Protein 7PGZ (pdb70)

Sequence (146 aa):
GGEEFLLATTTLLERRIIEEKKNFVIITTDDPPRRLLPPDDNNPPIIFASDSSSFLLQQQLTEEYSREEEEEIILGRRNCCCRFLLQGPEEETDDDRATVRKIRRRDDAIDNQQTTEEVTVQLIINNYTKKSSGGKKKKKFWNLFHLLQQPMMMMRDQQQQKKGDVQQYYFIIGVLLDGTEEHVRDAAEEREEGVMLLIIKKKKKTAEENNIIDDEEAAAAKKEELL

Radius of gyration: 14.33 Å; Cα contacts (8 Å, |Δi|>4): 366; chains: 1; bounding box: 35×36×40 Å

Structure (mmCIF, N/CA/C/O backbone):
data_7PGZ
#
_entry.id   7PGZ
#
_cell.length_a   35.610
_cell.length_b   54.550
_cell.length_c   66.460
_cell.angle_alpha   90.000
_cell.angle_beta   90.000
_cell.angle_gamma   90.000
#
_symmetry.space_group_name_H-M   'P 21 21 21'
#
loop_
_entity.id
_entity.type
_entity.pdbx_description
1 polymer NPH1-1
2 non-polymer 'MAGNESIUM ION'
3 non-polymer GLYCEROL
4 non-polymer 1,2-ETHANEDIOL
5 non-polymer 'FLAVIN MONONUCLEOTIDE'
6 water water
#
loop_
_atom_site.group_PDB
_atom_site.id
_atom_site.type_symbol
_atom_site.label_atom_id
_atom_site.label_alt_id
_atom_site.label_comp_id
_atom_site.label_asym_id
_atom_site.label_entity_id
_atom_site.label_seq_id
_atom_site.pdbx_PDB_ins_code
_atom_site.Cartn_x
_atom_site.Cartn_y
_atom_site.Cartn_z
_atom_site.occupancy
_atom_site.B_iso_or_equiv
_atom_site.auth_seq_id
_atom_site.auth_comp_id
_atom_site.auth_asym_id
_atom_site.auth_atom_id
_atom_site.pdbx_PDB_model_num
ATOM 1 N N A GLY A 1 1 ? -3.691 -13.903 -23.181 0.400 13.863 401 GLY AAA N 1
ATOM 2 N N B GLY A 1 1 ? -5.735 -14.649 -20.893 0.600 39.985 401 GLY AAA N 1
ATOM 3 C CA A GLY A 1 1 ? -4.636 -13.373 -22.209 0.400 13.132 401 GLY AAA CA 1
ATOM 4 C CA B GLY A 1 1 ? -6.808 -13.605 -20.822 0.600 33.330 401 GLY AAA CA 1
ATOM 5 C C A GLY A 1 1 ? -4.789 -11.879 -22.373 0.400 11.962 401 GLY AAA C 1
ATOM 6 C C B GLY A 1 1 ? -6.253 -12.223 -21.094 0.600 24.925 401 GLY AAA C 1
ATOM 7 O O A GLY A 1 1 ? -4.006 -11.266 -23.112 0.400 12.598 401 GLY AAA O 1
ATOM 8 O O B GLY A 1 1 ? -5.012 -12.031 -20.965 0.600 31.269 401 GLY AAA O 1
ATOM 9 N N A GLU A 1 2 ? -5.775 -11.315 -21.691 0.400 11.192 402 GLU AAA N 1
ATOM 10 N N B GLU A 1 2 ? -7.131 -11.292 -21.468 0.600 17.888 402 GLU AAA N 1
ATOM 11 C CA A GLU A 1 2 ? -6.144 -9.905 -21.821 0.400 11.824 402 GLU AAA CA 1
ATOM 12 C CA B GLU A 1 2 ? -6.762 -9.880 -21.779 0.600 16.005 402 GLU AAA CA 1
ATOM 13 C C A GLU A 1 2 ? -6.112 -9.258 -20.462 0.400 12.063 402 GLU AAA C 1
ATOM 14 C C B GLU A 1 2 ? -6.452 -9.099 -20.497 0.600 15.726 402 GLU AAA C 1
ATOM 15 O O A GLU A 1 2 ? -6.531 -9.816 -19.475 0.400 11.150 402 GLU AAA O 1
ATOM 16 O O B GLU A 1 2 ? -7.077 -9.428 -19.530 0.600 16.794 402 GLU AAA O 1
ATOM 27 N N . PHE A 1 3 ? -5.564 -8.076 -20.491 1.000 12.982 403 PHE AAA N 1
ATOM 28 C CA . PHE A 1 3 ? -5.431 -7.260 -19.269 1.000 13.150 403 PHE AAA CA 1
ATOM 29 C C . PHE A 1 3 ? -4.940 -8.114 -18.101 1.000 11.617 403 PHE AAA C 1
ATOM 30 O O . PHE A 1 3 ? -5.575 -8.250 -17.051 1.000 13.980 403 PHE AAA O 1
ATOM 38 N N A LEU A 1 4 ? -3.738 -8.617 -18.299 0.900 13.229 404 LEU AAA N 1
ATOM 39 N N B LEU A 1 4 ? -3.767 -8.721 -18.289 0.100 12.233 404 LEU AAA N 1
ATOM 40 C CA A LEU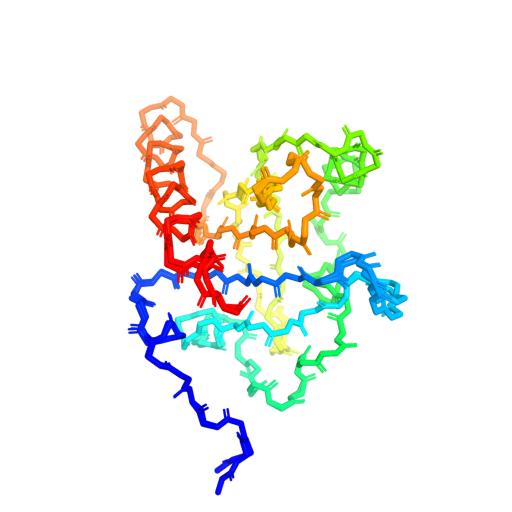 A 1 4 ? -3.044 -9.279 -17.193 0.900 13.253 404 LEU AAA CA 1
ATOM 41 C CA B LEU A 1 4 ? -3.041 -9.437 -17.210 0.100 12.463 404 LEU AAA CA 1
ATOM 42 C C A LEU A 1 4 ? -2.790 -8.255 -16.100 0.900 11.264 404 LEU AAA C 1
ATOM 43 C C B LEU A 1 4 ? -2.592 -8.405 -16.172 0.100 12.244 404 LEU AAA C 1
ATOM 44 O O A LEU A 1 4 ? -2.602 -7.040 -16.379 0.900 13.456 404 LEU AAA O 1
ATOM 45 O O B LEU A 1 4 ? -2.083 -7.341 -16.585 0.100 11.576 404 LEU AAA O 1
ATOM 54 N N . ALA A 1 5 ? -2.752 -8.745 -14.890 1.000 10.626 405 ALA AAA N 1
ATOM 55 C CA . ALA A 1 5 ? -2.608 -7.857 -13.748 1.000 9.848 405 ALA AAA CA 1
ATOM 56 C C . ALA A 1 5 ? -1.305 -7.049 -13.830 1.000 10.235 405 ALA AAA 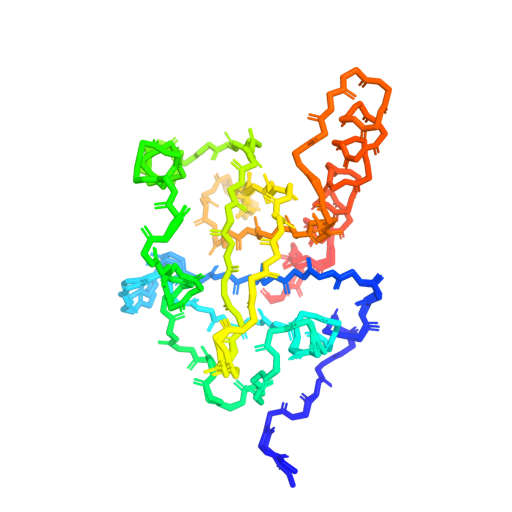C 1
ATOM 57 O O . ALA A 1 5 ? -0.219 -7.621 -14.054 1.000 13.305 405 ALA AAA O 1
ATOM 59 N N . THR A 1 6 ? -1.397 -5.765 -13.515 1.000 9.456 406 THR AAA N 1
ATOM 60 C CA . THR A 1 6 ? -0.207 -4.979 -13.188 1.000 9.627 406 THR AAA CA 1
ATOM 61 C C . THR A 1 6 ? 0.275 -5.362 -11.790 1.000 9.242 406 THR AAA C 1
ATOM 62 O O . THR A 1 6 ? -0.416 -6.031 -11.020 1.000 9.063 406 THR AAA O 1
ATOM 66 N N A THR A 1 7 ? 1.476 -4.892 -11.508 0.600 9.768 407 THR AAA N 1
ATOM 67 N N B THR A 1 7 ? 1.475 -4.925 -11.365 0.400 9.971 407 THR AAA N 1
ATOM 68 C CA A THR A 1 7 ? 2.035 -5.085 -10.170 0.600 8.846 407 THR AAA CA 1
ATOM 69 C CA B THR A 1 7 ? 1.938 -5.249 -9.982 0.400 10.418 407 THR AAA CA 1
ATOM 70 C C A THR A 1 7 ? 1.035 -4.619 -9.104 0.600 8.494 407 THR AAA C 1
ATOM 71 C C B THR A 1 7 ? 1.018 -4.594 -8.953 0.400 8.283 407 THR AAA C 1
ATOM 72 O O A THR A 1 7 ? 0.762 -5.372 -8.175 0.600 8.702 407 THR AAA O 1
ATOM 73 O O B THR A 1 7 ? 0.786 -5.177 -7.888 0.400 8.020 407 THR AAA O 1
ATOM 80 N N . LEU A 1 8 ? 0.476 -3.425 -9.264 1.000 8.509 408 LEU AAA N 1
ATOM 81 C CA A LEU A 1 8 ? -0.492 -2.860 -8.299 0.700 9.262 408 LEU AAA CA 1
ATOM 82 C CA B LEU A 1 8 ? -0.590 -2.779 -8.432 0.300 8.203 408 LEU AAA CA 1
ATOM 83 C C . LEU A 1 8 ? -1.709 -3.779 -8.113 1.000 7.275 408 LEU AAA C 1
ATOM 84 O O . LEU A 1 8 ? -2.200 -3.927 -7.013 1.000 7.829 408 LEU AAA O 1
ATOM 93 N N . GLU A 1 9 ? -2.178 -4.382 -9.207 1.000 7.041 409 GLU AAA N 1
ATOM 94 C CA . GLU A 1 9 ? -3.366 -5.233 -9.139 1.000 6.616 409 GLU AAA CA 1
ATOM 95 C C . GLU A 1 9 ? -3.110 -6.579 -8.465 1.000 6.902 409 GLU AAA C 1
ATOM 96 O O . GLU A 1 9 ? -4.068 -7.295 -8.187 1.000 7.332 409 GLU AAA O 1
ATOM 102 N N A ARG A 1 10 ? -1.872 -6.877 -8.106 0.800 7.688 410 ARG AAA N 1
ATOM 103 N N B ARG A 1 10 ? -1.821 -6.868 -8.253 0.200 8.375 410 ARG AAA N 1
ATOM 104 C CA A ARG A 1 10 ? -1.590 -8.087 -7.328 0.800 7.274 410 ARG AAA CA 1
ATOM 105 C CA B ARG A 1 10 ? -1.295 -8.074 -7.577 0.200 8.589 410 ARG AAA CA 1
ATOM 106 C C A ARG A 1 10 ? -1.459 -7.785 -5.839 0.800 7.867 410 ARG AAA C 1
ATOM 107 C C B ARG A 1 10 ? -1.090 -7.829 -6.080 0.200 8.882 410 ARG AAA C 1
ATOM 108 O O A ARG A 1 10 ? -1.187 -8.723 -5.060 0.800 9.129 410 ARG AAA O 1
ATOM 109 O O B ARG A 1 10 ? -0.654 -8.765 -5.416 0.200 9.523 410 ARG AAA O 1
ATOM 124 N N A ILE A 1 11 ? -1.683 -6.553 -5.391 0.800 8.453 411 ILE AAA N 1
ATOM 125 N N B ILE A 1 11 ? -1.348 -6.627 -5.558 0.200 9.745 411 ILE AAA N 1
ATOM 126 C CA A ILE A 1 11 ? -1.829 -6.265 -3.937 0.800 8.408 411 ILE AAA CA 1
ATOM 127 C CA B ILE A 1 11 ? -1.425 -6.367 -4.082 0.200 10.359 411 ILE AAA CA 1
ATOM 128 C C A ILE A 1 11 ? -3.015 -7.095 -3.412 0.800 8.674 411 ILE AAA C 1
ATOM 129 C C B ILE A 1 11 ? -2.618 -7.177 -3.529 0.200 9.619 411 ILE AAA C 1
ATOM 130 O O A ILE A 1 11 ? -4.044 -7.161 -4.055 0.800 8.381 411 ILE AAA O 1
ATOM 131 O O B ILE A 1 11 ? -3.654 -7.126 -4.191 0.200 9.443 411 ILE AAA O 1
ATOM 140 N N A GLU A 1 12 ? -2.902 -7.636 -2.188 0.500 7.284 412 GLU AAA N 1
ATOM 141 N N B GLU A 1 12 ? -2.516 -7.905 -2.394 0.500 11.407 412 GLU AAA N 1
ATOM 142 C CA A GLU A 1 12 ? -3.748 -8.731 -1.622 0.500 7.800 412 GLU AAA CA 1
ATOM 143 C CA B GLU A 1 12 ? -3.594 -8.827 -1.929 0.500 11.202 412 GLU AAA CA 1
ATOM 144 C C A GLU A 1 12 ? -4.953 -8.180 -0.849 0.500 6.353 412 GLU AAA C 1
ATOM 145 C C B GLU A 1 12 ? -4.630 -8.138 -1.048 0.500 9.868 412 GLU AAA C 1
ATOM 146 O O A GLU A 1 12 ? -5.205 -8.508 0.310 0.500 6.758 412 GLU AAA O 1
ATOM 147 O O B GLU A 1 12 ? -4.724 -8.424 0.141 0.500 11.102 412 GLU AAA O 1
ATOM 158 N N A LYS A 1 13 ? -5.683 -7.322 -1.541 0.500 6.710 413 LYS AAA N 1
ATOM 159 N N B LYS A 1 13 ? -5.420 -7.292 -1.701 0.500 9.253 413 LYS AAA N 1
ATOM 160 C CA A LYS A 1 13 ? -6.879 -6.686 -1.005 0.500 6.734 413 LYS AAA CA 1
ATOM 161 C CA B LYS A 1 13 ? -6.598 -6.606 -1.132 0.500 8.111 413 LYS AAA CA 1
ATOM 162 C C A LYS A 1 13 ? -7.873 -6.590 -2.128 0.500 6.121 413 LYS AAA C 1
ATOM 163 C C B LYS A 1 13 ? -7.636 -6.483 -2.247 0.500 7.414 413 LYS AAA C 1
ATOM 164 O O A LYS A 1 13 ? -7.477 -6.612 -3.325 0.500 6.805 413 LYS AAA O 1
ATOM 165 O O B LYS A 1 13 ? -7.182 -6.452 -3.424 0.500 8.608 413 LYS AAA O 1
ATOM 176 N N A ASN A 1 14 ? -9.122 -6.493 -1.800 0.600 7.041 414 ASN AAA N 1
ATOM 177 N N B ASN A 1 14 ? -8.944 -6.438 -1.911 0.400 7.602 414 ASN AAA N 1
ATOM 178 C CA . ASN A 1 14 ? -10.095 -6.233 -2.839 1.000 7.251 414 ASN AAA CA 1
ATOM 179 C C . ASN A 1 14 ? -10.166 -4.732 -3.062 1.000 6.669 414 ASN AAA C 1
ATOM 180 O O . ASN A 1 14 ? -10.591 -3.998 -2.166 1.000 7.583 414 ASN AAA O 1
ATOM 185 N N . PHE A 1 15 ? -9.774 -4.249 -4.239 1.000 6.277 415 PHE AAA N 1
ATOM 186 C CA . PHE A 1 15 ? -9.928 -2.822 -4.527 1.000 5.976 415 PHE AAA CA 1
ATOM 187 C C . PHE A 1 15 ? -10.079 -2.627 -6.017 1.000 5.737 415 PHE AAA C 1
ATOM 188 O O . PHE A 1 15 ? -9.657 -3.438 -6.849 1.000 5.812 415 PHE AAA O 1
ATOM 196 N N . VAL A 1 16 ? -10.655 -1.452 -6.322 1.000 5.740 416 VAL AAA N 1
ATOM 197 C CA . VAL A 1 16 ? -10.712 -0.902 -7.672 1.000 5.366 416 VAL AAA CA 1
ATOM 198 C C . VAL A 1 16 ? -10.235 0.546 -7.607 1.000 5.320 416 VAL AAA C 1
ATOM 199 O O . VAL A 1 16 ? -10.323 1.216 -6.572 1.000 6.161 416 VAL AAA O 1
ATOM 203 N N . ILE A 1 17 ? -9.801 1.017 -8.756 1.000 5.235 417 ILE AAA N 1
ATOM 204 C CA A ILE A 1 17 ? -9.498 2.423 -9.000 0.800 5.351 417 ILE AAA CA 1
ATOM 205 C CA B ILE A 1 17 ? -9.492 2.439 -9.003 0.200 4.949 417 ILE AAA CA 1
ATOM 206 C C . ILE A 1 17 ? -10.350 2.841 -10.193 1.000 4.954 417 ILE AAA C 1
ATOM 207 O O . ILE A 1 17 ? -10.340 2.124 -11.208 1.000 5.442 417 ILE AAA O 1
ATOM 216 N N . THR A 1 18 ? -11.053 3.960 -10.068 1.000 5.212 418 THR AAA N 1
ATOM 217 C CA A THR A 1 18 ? -11.852 4.519 -11.170 0.500 5.440 418 THR AAA CA 1
ATOM 218 C CA B THR A 1 18 ? -11.845 4.517 -11.173 0.500 5.489 418 THR AAA CA 1
ATOM 219 C C . THR A 1 18 ? -11.276 5.873 -11.572 1.000 5.195 418 THR AAA C 1
ATOM 220 O O . THR A 1 18 ? -10.594 6.538 -10.790 1.000 5.756 418 THR AAA O 1
ATOM 227 N N A ASP A 1 19 ? -11.613 6.280 -12.782 0.750 5.815 419 ASP AAA N 1
ATOM 228 N N B ASP A 1 19 ? -11.579 6.247 -12.815 0.250 4.805 419 ASP AAA N 1
ATOM 229 C CA A ASP A 1 19 ? -11.167 7.591 -13.284 0.750 5.967 419 ASP AAA CA 1
ATOM 230 C CA B ASP A 1 19 ? -11.189 7.547 -13.408 0.250 4.991 419 ASP AAA CA 1
ATOM 231 C C A ASP A 1 19 ? -12.378 8.497 -13.460 0.750 6.322 419 ASP AAA C 1
ATOM 232 C C B ASP A 1 19 ? -12.423 8.317 -13.857 0.250 5.084 419 ASP AAA C 1
ATOM 233 O O A ASP A 1 19 ? -13.096 8.339 -14.461 0.750 6.316 419 ASP AAA O 1
ATOM 234 O O B ASP A 1 19 ? -13.057 8.012 -14.864 0.250 5.970 419 ASP AAA O 1
ATOM 243 N N A PRO A 1 20 ? -12.622 9.448 -12.536 0.750 6.324 420 PRO AAA N 1
ATOM 244 N N B PRO A 1 20 ? -12.767 9.378 -13.106 0.250 5.659 420 PRO AAA N 1
ATOM 245 C CA A PRO A 1 20 ? -13.797 10.315 -12.655 0.750 6.695 420 PRO AAA CA 1
ATOM 246 C CA B PRO A 1 20 ? -13.980 10.144 -13.376 0.250 5.932 420 PRO AAA CA 1
ATOM 247 C C A PRO A 1 20 ? -13.656 11.355 -13.769 0.750 6.491 420 PRO AAA C 1
ATOM 248 C C B PRO A 1 20 ? -13.932 10.958 -14.677 0.250 6.680 420 PRO AAA C 1
ATOM 249 O O A PRO A 1 20 ? -14.650 12.002 -14.074 0.750 8.444 420 PRO AAA O 1
ATOM 250 O O B PRO A 1 20 ? -14.948 11.449 -15.083 0.250 7.923 420 PR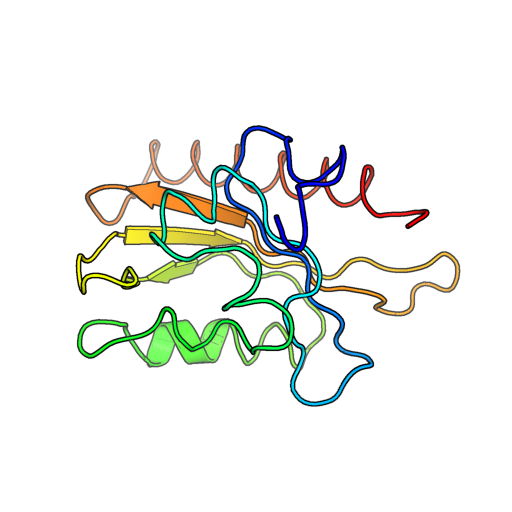O AAA O 1
ATOM 257 N N A ARG A 1 21 ? -12.480 11.481 -14.362 0.750 6.493 421 ARG AAA N 1
ATOM 258 N N B ARG A 1 21 ? -12.783 11.028 -15.335 0.250 6.436 421 ARG AAA N 1
ATOM 259 C CA A ARG A 1 21 ? -12.300 12.360 -15.524 0.750 7.209 421 ARG AAA CA 1
ATOM 260 C CA B ARG A 1 21 ? -12.629 11.692 -16.655 0.250 6.969 421 ARG AAA CA 1
ATOM 261 C C A ARG A 1 21 ? -12.782 11.647 -16.791 0.750 7.348 421 ARG AAA C 1
ATOM 262 C C B ARG A 1 21 ? -13.225 10.817 -17.767 0.250 6.630 421 ARG AAA C 1
ATOM 263 O O A ARG A 1 21 ? -12.833 12.310 -17.830 0.750 9.714 421 ARG AAA O 1
ATOM 264 O O B ARG A 1 21 ? -13.541 11.365 -18.845 0.250 7.651 421 ARG AAA O 1
ATOM 279 N N A LEU A 1 22 ? -13.121 10.363 -16.743 0.750 7.009 422 LEU AAA N 1
ATOM 280 N N B LEU A 1 22 ? -13.363 9.509 -17.536 0.250 5.661 422 LEU AAA N 1
ATOM 281 C CA A LEU A 1 22 ? -13.760 9.674 -17.884 0.750 6.703 422 LEU AAA CA 1
ATOM 282 C CA B LEU A 1 22 ? -13.903 8.567 -18.553 0.250 5.770 422 LEU AAA CA 1
ATOM 283 C C A LEU A 1 22 ? -15.254 9.608 -17.621 0.750 6.789 422 LEU AAA C 1
ATOM 284 C C B LEU A 1 22 ? -15.407 8.394 -18.367 0.250 5.642 422 LEU AAA C 1
ATOM 285 O O A LEU A 1 22 ? -15.700 9.514 -16.482 0.750 6.910 422 LEU AAA O 1
ATOM 286 O O B LEU A 1 22 ? -15.963 8.652 -17.295 0.250 5.877 422 LEU AAA O 1
ATOM 295 N N A PRO A 1 23 ? -16.061 9.628 -18.690 0.750 6.843 423 PRO AAA N 1
ATOM 296 N N B PRO A 1 23 ? -16.114 7.923 -19.419 0.250 6.965 423 PRO AAA N 1
ATOM 297 C CA A PRO A 1 23 ? -17.505 9.525 -18.533 0.750 7.427 423 PRO AAA CA 1
ATOM 298 C CA B PRO A 1 23 ? -17.567 7.821 -19.354 0.250 7.384 423 PRO AAA CA 1
ATOM 299 C C A PRO A 1 23 ? -17.912 8.314 -17.696 0.750 6.841 423 PRO AAA C 1
ATOM 300 C C B PRO A 1 23 ? -18.038 6.947 -18.187 0.250 7.252 423 PRO AAA C 1
ATOM 301 O O A PRO A 1 23 ? -17.491 7.195 -17.942 0.750 7.576 423 PRO AAA O 1
ATOM 302 O O B PRO A 1 23 ? -17.596 5.800 -18.073 0.250 6.769 423 PRO AAA O 1
ATOM 309 N N A ASP A 1 24 ? -18.779 8.583 -16.722 0.750 7.486 424 ASP AAA N 1
ATOM 310 N N B ASP A 1 24 ? -18.933 7.508 -17.373 0.250 6.891 424 ASP AAA N 1
ATOM 311 C CA A ASP A 1 24 ? -19.398 7.594 -15.823 0.750 8.370 424 ASP AAA CA 1
ATOM 312 C CA B ASP A 1 24 ? -19.540 6.810 -16.211 0.250 7.356 424 ASP AAA CA 1
ATOM 313 C C A ASP A 1 24 ? -18.380 6.935 -14.891 0.750 7.326 424 ASP AAA C 1
ATOM 314 C C B ASP A 1 24 ? -18.483 6.491 -15.125 0.250 6.668 424 ASP AAA C 1
ATOM 315 O O A ASP A 1 24 ? -18.709 5.839 -14.359 0.750 8.048 424 ASP AAA O 1
ATOM 316 O O B ASP A 1 24 ? -18.732 5.492 -14.424 0.250 7.161 424 ASP AAA O 1
ATOM 325 N N A ASN A 1 25 ? -17.220 7.561 -14.624 0.500 6.357 425 ASN AAA N 1
ATOM 326 N N B ASN A 1 25 ? -17.374 7.257 -14.929 0.500 7.475 425 ASN AAA N 1
ATOM 327 C CA A ASN A 1 25 ? -16.321 7.105 -13.527 0.500 6.228 425 ASN AAA CA 1
ATOM 328 C CA B ASN A 1 25 ? -16.437 7.054 -13.771 0.500 6.718 425 ASN AAA CA 1
ATOM 329 C C A ASN A 1 25 ? -16.060 5.597 -13.580 0.500 6.134 425 ASN AAA C 1
ATOM 330 C C B ASN A 1 25 ? -16.071 5.574 -13.663 0.500 6.302 425 ASN AAA C 1
ATOM 331 O O A ASN A 1 25 ? -16.308 4.868 -12.629 0.500 6.613 425 ASN AAA O 1
ATOM 332 O O B ASN A 1 25 ? -16.280 4.907 -12.649 0.500 6.536 425 ASN AAA O 1
ATOM 341 N N A PRO A 1 26 ? -15.502 5.110 -14.707 0.500 6.285 426 PRO AAA N 1
ATOM 342 N N B PRO A 1 26 ? -15.482 5.027 -14.743 0.500 6.573 426 PRO AAA N 1
ATOM 343 C CA A PRO A 1 26 ? -15.276 3.686 -14.908 0.500 6.915 426 PRO AAA CA 1
ATOM 344 C CA B PRO A 1 26 ? -15.334 3.593 -14.839 0.500 7.285 426 PRO AAA CA 1
ATOM 345 C C A PRO A 1 26 ? -14.080 3.126 -14.138 0.500 5.668 426 PRO AAA C 1
ATOM 346 C C B PRO A 1 26 ? -14.067 3.104 -14.151 0.500 5.728 426 PRO AAA C 1
ATOM 347 O O A PRO A 1 26 ? -13.114 3.813 -13.886 0.500 5.732 426 PRO AAA O 1
ATOM 348 O O B PRO A 1 26 ? -13.082 3.786 -13.934 0.500 5.976 426 PRO AAA O 1
ATOM 355 N N . ILE A 1 27 ? -14.141 1.803 -13.866 1.000 5.735 427 ILE AAA N 1
ATOM 356 C CA . ILE A 1 27 ? -12.980 1.055 -13.382 1.000 5.575 427 ILE AAA CA 1
ATOM 357 C C . ILE A 1 27 ? -11.861 1.080 -14.406 1.000 5.137 427 ILE AAA C 1
ATOM 358 O O . ILE A 1 27 ? -12.054 0.737 -15.578 1.000 5.933 427 ILE AAA O 1
ATOM 363 N N . ILE A 1 28 ? -10.663 1.415 -13.938 1.000 5.058 428 ILE AAA N 1
ATOM 364 C CA . ILE A 1 28 ? -9.438 1.333 -14.731 1.000 5.101 428 ILE AAA CA 1
ATOM 365 C C . ILE A 1 28 ? -8.442 0.328 -14.150 1.000 5.069 428 ILE AAA C 1
ATOM 366 O O . ILE A 1 28 ? -7.621 -0.171 -14.919 1.000 5.706 428 ILE AAA O 1
ATOM 371 N N . PHE A 1 29 ? -8.488 0.051 -12.846 1.000 5.176 429 PHE AAA N 1
ATOM 372 C CA . PHE A 1 29 ? -7.663 -1.008 -12.241 1.000 5.352 429 PHE AAA CA 1
ATOM 373 C C . PHE A 1 29 ? -8.551 -1.793 -11.298 1.000 4.959 429 PHE AAA C 1
ATOM 374 O O . PHE A 1 29 ? -9.424 -1.238 -10.632 1.000 5.427 429 PHE AAA O 1
ATOM 382 N N . ALA A 1 30 ? -8.311 -3.104 -11.230 1.000 5.357 430 ALA AAA N 1
ATOM 383 C CA . ALA A 1 30 ? -9.102 -4.003 -10.368 1.000 5.317 430 ALA AAA CA 1
ATOM 384 C C . ALA A 1 30 ? -8.164 -5.097 -9.897 1.000 5.023 430 ALA AAA C 1
ATOM 385 O O . ALA A 1 30 ? -7.537 -5.775 -10.732 1.000 5.530 430 ALA AAA O 1
ATOM 387 N N . SER A 1 31 ? -8.074 -5.293 -8.604 1.000 5.260 431 SER AAA N 1
ATOM 388 C CA . SER A 1 31 ? -7.125 -6.299 -8.093 1.000 5.546 431 SER AAA CA 1
ATOM 389 C C . SER A 1 31 ? -7.561 -7.718 -8.426 1.000 5.448 431 SER AAA C 1
ATOM 390 O O . SER A 1 31 ? -8.735 -8.021 -8.592 1.000 5.431 431 SER AAA O 1
ATOM 393 N N . ASP A 1 32 ? -6.563 -8.612 -8.456 1.000 5.840 432 ASP AAA N 1
ATOM 394 C CA . ASP A 1 32 ? -6.859 -10.050 -8.573 1.000 6.136 432 ASP AAA CA 1
ATOM 395 C C . ASP A 1 32 ? -7.851 -10.480 -7.523 1.000 6.214 432 ASP AAA C 1
ATOM 396 O O . ASP A 1 32 ? -8.780 -11.241 -7.834 1.000 6.983 432 ASP AAA O 1
ATOM 401 N N . SER A 1 33 ? -7.678 -10.057 -6.281 1.000 6.355 433 SER AAA N 1
ATOM 402 C CA A SER A 1 33 ? -8.598 -10.498 -5.218 0.700 7.048 433 SER AAA CA 1
ATOM 403 C CA B SER A 1 33 ? -8.592 -10.552 -5.223 0.150 7.162 433 SER AAA CA 1
ATOM 404 C CA C SER A 1 33 ? -8.563 -10.496 -5.184 0.150 6.587 433 SER AAA CA 1
ATOM 405 C C . SER A 1 33 ? -10.010 -10.033 -5.502 1.000 6.404 433 SER AAA C 1
ATOM 406 O O . SER A 1 33 ? -10.981 -10.769 -5.273 1.000 7.604 433 SER AAA O 1
ATOM 413 N N . PHE A 1 34 ? -10.151 -8.780 -5.980 1.000 6.231 434 PHE AAA N 1
ATOM 414 C CA . PHE A 1 34 ? -11.481 -8.267 -6.320 1.000 6.132 434 PHE AAA CA 1
ATOM 415 C C . PHE A 1 34 ? -12.130 -9.134 -7.397 1.000 6.169 434 PHE AAA C 1
ATOM 416 O O . PHE A 1 34 ? -13.323 -9.406 -7.333 1.000 6.828 434 PHE AAA O 1
ATOM 424 N N A LEU A 1 35 ? -11.373 -9.508 -8.405 0.700 6.531 435 LEU AAA N 1
ATOM 425 N N B LEU A 1 35 ? -11.324 -9.526 -8.397 0.300 5.876 435 LEU AAA N 1
ATOM 426 C CA A LEU A 1 35 ? -11.977 -10.267 -9.528 0.700 7.267 435 LEU AAA CA 1
ATOM 427 C CA B LEU A 1 35 ? -11.758 -10.545 -9.392 0.300 5.916 435 LEU AAA CA 1
ATOM 428 C C A LEU A 1 35 ? -12.410 -11.666 -9.096 0.700 6.624 435 LEU AAA C 1
ATOM 429 C C B LEU A 1 35 ? -12.012 -11.868 -8.661 0.300 5.056 435 LEU AAA C 1
ATOM 430 O O A LEU A 1 35 ? -13.459 -12.182 -9.511 0.700 7.086 435 LEU AAA O 1
ATOM 431 O O B LEU A 1 35 ? -12.993 -12.487 -9.043 0.300 5.765 435 LEU AAA O 1
ATOM 440 N N A GLN A 1 36 ? -11.725 -12.307 -8.106 0.400 5.366 436 GLN AAA N 1
ATOM 441 N N B GLN A 1 36 ? -11.162 -12.322 -7.760 0.350 6.349 436 GLN AAA N 1
ATOM 442 N N C GLN A 1 36 ? -11.654 -12.212 -8.215 0.250 6.153 436 GLN AAA N 1
ATOM 443 C CA A GLN A 1 36 ? -12.220 -13.610 -7.615 0.400 6.421 436 GLN AAA CA 1
ATOM 444 C CA B GLN A 1 36 ? -11.538 -13.592 -7.089 0.350 6.906 436 GLN AAA CA 1
ATOM 445 C CA C GLN A 1 36 ? -12.014 -13.520 -7.596 0.250 8.228 436 GLN AAA CA 1
ATOM 446 C C A GLN A 1 36 ? -13.396 -13.404 -6.690 0.400 7.327 436 GLN AAA C 1
ATOM 447 C C B GLN A 1 36 ? -12.927 -13.498 -6.418 0.350 7.771 436 GLN AAA C 1
ATOM 448 C C C GLN A 1 36 ? -13.247 -13.392 -6.707 0.250 8.725 436 GLN AAA C 1
ATOM 449 O O A GLN A 1 36 ? -14.369 -14.219 -6.747 0.400 7.633 436 GLN AAA O 1
ATOM 450 O O B GLN A 1 36 ? -13.661 -14.440 -6.452 0.350 7.787 436 GLN AAA O 1
ATOM 451 O O C GLN A 1 36 ? -14.124 -14.271 -6.815 0.250 9.654 436 GLN AAA O 1
ATOM 467 N N . LEU A 1 37 ? -13.285 -12.371 -5.825 1.000 7.890 437 LEU AAA N 1
ATOM 468 C CA . LEU A 1 37 ? -14.472 -12.131 -5.007 1.000 7.810 437 LEU AAA CA 1
ATOM 469 C C . LEU A 1 37 ? -15.701 -12.049 -5.894 1.000 7.831 437 LEU AAA C 1
ATOM 470 O O . LEU A 1 37 ? -16.746 -12.612 -5.608 1.000 9.801 437 LEU AAA O 1
ATOM 475 N N . THR A 1 38 ? -15.594 -11.247 -6.961 1.000 7.329 438 THR AAA N 1
ATOM 476 C CA . THR A 1 38 ? -16.771 -10.889 -7.755 1.000 7.761 438 THR AAA CA 1
ATOM 477 C C . THR A 1 38 ? -17.020 -11.833 -8.932 1.000 8.015 438 THR AAA C 1
ATOM 478 O O . THR A 1 38 ? -18.079 -11.774 -9.511 1.000 8.578 438 THR AAA O 1
ATOM 482 N N . GLU A 1 39 ? -16.056 -12.706 -9.221 1.000 8.352 439 GLU AAA N 1
ATOM 483 C CA A GLU A 1 39 ? -16.040 -13.790 -10.216 0.500 8.707 439 GLU AAA CA 1
ATOM 484 C CA B GLU A 1 39 ? -16.186 -13.784 -10.235 0.500 9.613 439 GLU AAA CA 1
ATOM 485 C C . GLU A 1 39 ? -16.068 -13.255 -11.658 1.000 8.713 439 GLU AAA C 1
ATOM 486 O O . GLU A 1 39 ? -16.382 -13.997 -12.566 1.000 13.035 439 GLU AAA O 1
ATOM 497 N N . TYR A 1 40 ? -15.620 -12.031 -11.875 1.000 8.454 440 TYR AAA N 1
ATOM 498 C CA . TYR A 1 40 ? -15.456 -11.477 -13.225 1.000 7.968 440 TYR AAA CA 1
ATOM 499 C C . TYR A 1 40 ? -14.002 -11.591 -13.681 1.000 8.264 440 TYR AAA C 1
ATOM 500 O O . TYR A 1 40 ? -13.090 -11.575 -12.863 1.000 9.350 440 TYR AAA O 1
ATOM 509 N N . SER A 1 41 ? -13.826 -11.621 -15.001 1.000 8.187 441 SER AAA N 1
ATOM 510 C CA . SER A 1 41 ? -12.495 -11.390 -15.555 1.000 7.748 441 SER AAA CA 1
ATOM 511 C C . SER A 1 41 ? -12.221 -9.892 -15.553 1.000 6.918 441 SER AAA C 1
ATOM 512 O O . SER A 1 41 ? -13.141 -9.067 -15.555 1.000 7.559 441 SER AAA O 1
ATOM 515 N N . ARG A 1 42 ? -10.955 -9.539 -15.642 1.000 6.777 442 ARG AAA N 1
ATOM 516 C CA . ARG A 1 42 ? -10.613 -8.113 -15.666 1.000 6.597 442 ARG AAA CA 1
ATOM 517 C C . ARG A 1 42 ? -11.197 -7.473 -16.908 1.000 6.480 442 ARG AAA C 1
ATOM 518 O O . ARG A 1 42 ? -11.768 -6.370 -16.838 1.000 6.842 442 ARG AAA O 1
ATOM 526 N N . GLU A 1 43 ? -11.093 -8.137 -18.048 1.000 7.509 443 GLU AAA N 1
ATOM 527 C CA A GLU A 1 43 ? -11.575 -7.626 -19.347 0.300 9.353 443 GLU AAA CA 1
ATOM 528 C CA B GLU A 1 43 ? -11.540 -7.448 -19.277 0.400 8.627 443 GLU AAA CA 1
ATOM 529 C CA C GLU A 1 43 ? -11.551 -7.532 -19.307 0.300 8.965 443 GLU AAA CA 1
ATOM 530 C C . GLU A 1 43 ? -13.046 -7.223 -19.250 1.000 9.182 443 GLU AAA C 1
ATOM 531 O O . GLU A 1 43 ? -13.472 -6.254 -19.906 1.000 12.464 443 GLU AAA O 1
ATOM 547 N N . GLU A 1 44 ? -13.825 -8.009 -18.536 1.000 8.601 444 GLU AAA N 1
ATOM 548 C CA A GLU A 1 44 ? -15.247 -7.692 -18.676 0.600 10.732 444 GLU AAA CA 1
ATOM 549 C CA B GLU A 1 44 ? -15.309 -7.944 -18.349 0.400 7.624 444 GLU AAA CA 1
ATOM 550 C C . GLU A 1 44 ? -15.712 -6.647 -17.659 1.000 8.728 444 GLU AAA C 1
ATOM 551 O O . GLU A 1 44 ? -16.867 -6.234 -17.804 1.000 11.501 444 GLU AAA O 1
ATOM 562 N N A ILE A 1 45 ? -14.839 -6.126 -16.802 0.700 7.400 445 ILE AAA N 1
ATOM 563 N N B ILE A 1 45 ? -14.851 -6.100 -16.808 0.300 7.045 445 ILE AAA N 1
ATOM 564 C CA A ILE A 1 45 ? -15.251 -5.017 -15.928 0.700 7.160 445 ILE AAA CA 1
ATOM 565 C CA B ILE A 1 45 ? -15.269 -4.998 -15.913 0.300 6.773 445 ILE AAA CA 1
ATOM 566 C C A ILE A 1 45 ? -14.469 -3.730 -16.179 0.700 6.999 445 ILE AAA C 1
ATOM 567 C C B ILE A 1 45 ? -14.497 -3.712 -16.202 0.300 6.540 445 ILE AAA C 1
ATOM 568 O O A ILE A 1 45 ? -14.958 -2.678 -15.766 0.700 7.213 445 ILE AAA O 1
ATOM 569 O O B ILE A 1 45 ? -15.001 -2.655 -15.792 0.300 6.472 445 ILE AAA O 1
ATOM 578 N N . LEU A 1 46 ? -13.337 -3.757 -16.854 1.000 6.845 446 LEU AAA N 1
ATOM 579 C CA . LEU A 1 46 ? -12.657 -2.499 -17.141 1.000 6.269 446 LEU AAA CA 1
ATOM 580 C C . LEU A 1 46 ? -13.586 -1.633 -17.994 1.000 6.362 446 LEU AAA C 1
ATOM 581 O O . LEU A 1 46 ? -14.227 -2.105 -18.949 1.000 7.463 446 LEU AAA O 1
ATOM 586 N N . GLY A 1 47 ? -13.610 -0.341 -17.699 1.000 5.954 447 GLY AAA N 1
ATOM 587 C CA . GLY A 1 47 ? -14.410 0.584 -18.480 1.000 6.699 447 GLY AAA CA 1
ATOM 588 C C . GLY A 1 47 ? -15.860 0.649 -18.046 1.000 7.170 447 GLY AAA C 1
ATOM 589 O O . GLY A 1 47 ? -16.623 1.382 -18.670 1.000 8.671 447 GLY AAA O 1
ATOM 590 N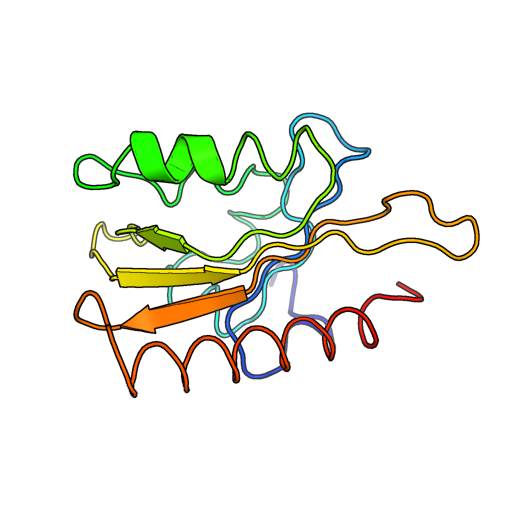 N . ARG A 1 48 ? -16.237 -0.097 -17.012 1.000 6.996 448 ARG AAA N 1
ATOM 591 C CA A ARG A 1 48 ? -17.605 -0.067 -16.503 0.700 7.259 448 ARG AAA CA 1
ATOM 592 C CA B ARG A 1 48 ? -17.603 -0.163 -16.457 0.300 6.876 448 ARG AAA CA 1
ATOM 593 C C . ARG A 1 48 ? -17.646 0.577 -15.118 1.000 6.413 448 ARG AAA C 1
ATOM 594 O O . ARG A 1 48 ? -16.717 0.473 -14.331 1.000 6.931 448 ARG AAA O 1
ATOM 609 N N . ASN A 1 49 ? -18.746 1.251 -14.867 1.000 7.346 449 ASN AAA N 1
ATOM 610 C CA . ASN A 1 49 ? -19.050 1.759 -13.528 1.000 6.954 449 ASN AAA CA 1
ATOM 611 C C . ASN A 1 49 ? -19.300 0.570 -12.594 1.000 6.657 449 ASN AAA C 1
ATOM 612 O O . ASN A 1 49 ? -19.877 -0.451 -13.009 1.000 7.788 449 ASN AAA O 1
ATOM 617 N N A CYS A 1 50 ? -18.920 0.718 -11.329 0.700 6.240 450 CYS AAA N 1
ATOM 618 N N B CYS A 1 50 ? -18.913 0.715 -11.323 0.200 6.178 450 CYS AAA N 1
ATOM 619 N N C CYS A 1 50 ? -18.916 0.696 -11.317 0.100 7.244 450 CYS AAA N 1
ATOM 620 C CA A CYS A 1 50 ? -19.033 -0.366 -10.351 0.700 6.100 450 CYS AAA CA 1
ATOM 621 C CA B CYS A 1 50 ? -18.987 -0.356 -10.296 0.200 6.600 450 CYS AAA CA 1
ATOM 622 C CA C CYS A 1 50 ? -18.979 -0.407 -10.315 0.100 8.041 450 CYS AAA CA 1
ATOM 623 C C A CYS A 1 50 ? -20.463 -0.764 -9.985 0.700 6.446 450 CYS AAA C 1
ATOM 624 C C B CYS A 1 50 ? -20.438 -0.766 -9.981 0.200 6.204 450 CYS AAA C 1
ATOM 625 C C C CYS A 1 50 ? -20.435 -0.717 -9.904 0.100 7.086 450 CYS AAA C 1
ATOM 626 O O A CYS A 1 50 ? -20.634 -1.729 -9.255 0.700 7.236 450 CYS AAA O 1
ATOM 627 O O B CYS A 1 50 ? -20.591 -1.797 -9.319 0.200 5.563 450 CYS AAA O 1
ATOM 628 O O C CYS A 1 50 ? -20.592 -1.621 -9.062 0.100 7.351 450 CYS AAA O 1
ATOM 635 N N . ARG A 1 51 ? -21.467 -0.047 -10.457 1.000 6.961 451 ARG AAA N 1
ATOM 636 C CA . ARG A 1 51 ? -22.851 -0.336 -10.061 1.000 7.453 451 ARG AAA CA 1
ATOM 637 C C . ARG A 1 51 ? -23.302 -1.745 -10.466 1.000 6.931 451 ARG AAA C 1
ATOM 638 O O . ARG A 1 51 ? -24.325 -2.191 -9.950 1.000 7.849 451 ARG AAA O 1
ATOM 646 N N . PHE A 1 52 ? -22.584 -2.443 -11.354 1.000 6.908 452 PHE AAA N 1
ATOM 647 C CA . PHE A 1 52 ? -22.931 -3.848 -11.657 1.000 7.356 452 PHE AAA CA 1
ATOM 648 C C . PHE A 1 52 ? -22.878 -4.743 -10.418 1.000 7.016 452 PHE AAA C 1
ATOM 649 O O . PHE A 1 52 ? -23.447 -5.851 -10.463 1.000 8.094 452 PHE AAA O 1
ATOM 657 N N . LEU A 1 53 ? -22.241 -4.297 -9.346 1.000 6.753 453 LEU AAA N 1
ATOM 658 C CA A LEU A 1 53 ? -22.205 -5.050 -8.076 0.700 7.045 453 LEU AAA CA 1
ATOM 659 C CA B LEU A 1 53 ? -22.209 -5.099 -8.102 0.300 7.062 453 LEU AAA CA 1
ATOM 660 C C . LEU A 1 53 ? -23.541 -5.042 -7.353 1.000 6.287 453 LEU AAA C 1
ATOM 661 O O . LEU A 1 53 ? -23.678 -5.765 -6.363 1.000 7.091 453 LEU AAA O 1
ATOM 670 N N . GLN A 1 54 ? -24.471 -4.205 -7.746 1.000 6.913 454 GLN AAA N 1
ATOM 671 C CA . GLN A 1 54 ? -25.721 -4.023 -7.019 1.000 7.363 454 GLN AAA CA 1
ATOM 672 C C . GLN A 1 54 ? -26.779 -4.976 -7.541 1.000 7.218 454 GLN AAA C 1
ATOM 673 O O . GLN A 1 54 ? -26.850 -5.270 -8.724 1.000 9.897 454 GLN AAA O 1
ATOM 679 N N . GLY A 1 55 ? -27.646 -5.421 -6.651 1.000 6.709 455 GLY AAA N 1
ATOM 680 C CA . GLY A 1 55 ? -28.758 -6.282 -6.996 1.000 7.145 455 GLY AAA CA 1
ATOM 681 C C . GLY A 1 55 ? -29.946 -5.992 -6.093 1.000 6.762 455 GLY AAA C 1
ATOM 682 O O . GLY A 1 55 ? -29.993 -4.987 -5.397 1.000 7.105 455 GLY AAA O 1
ATOM 683 N N . PRO A 1 56 ? -30.943 -6.894 -6.097 1.000 7.414 456 PRO AAA N 1
ATOM 684 C CA . PRO A 1 56 ? -32.213 -6.573 -5.452 1.000 8.399 456 PRO AAA CA 1
ATOM 685 C C . PRO A 1 56 ? -32.139 -6.264 -3.969 1.000 8.152 456 PRO AAA C 1
ATOM 686 O O . PRO A 1 56 ? -32.911 -5.436 -3.483 1.000 9.987 456 PRO AAA O 1
ATOM 690 N N A GLU A 1 57 ? -31.259 -6.965 -3.248 0.400 7.520 457 GLU AAA N 1
ATOM 691 N N B GLU A 1 57 ? -31.244 -6.976 -3.265 0.200 7.987 457 GLU AAA N 1
ATOM 692 N N C GLU A 1 57 ? -31.270 -6.932 -3.237 0.400 7.441 457 GLU AAA N 1
ATOM 693 C CA A GLU A 1 57 ? -31.119 -6.808 -1.778 0.400 8.303 457 GLU AAA CA 1
ATOM 694 C CA B GLU A 1 57 ? -31.038 -6.898 -1.792 0.200 8.387 457 GLU AAA CA 1
ATOM 695 C CA C GLU A 1 57 ? -31.257 -6.703 -1.784 0.400 8.369 457 GLU AAA CA 1
ATOM 696 C C A GLU A 1 57 ? -30.136 -5.697 -1.427 0.400 8.391 457 GLU AAA C 1
ATOM 697 C C B GLU A 1 57 ? -30.021 -5.809 -1.434 0.200 7.603 457 GLU AAA C 1
ATOM 698 C C C GLU A 1 57 ? -30.192 -5.667 -1.427 0.400 8.498 457 GLU AAA C 1
ATOM 699 O O A GLU A 1 57 ? -29.948 -5.439 -0.236 0.400 9.966 457 GLU AAA O 1
ATOM 700 O O B GLU A 1 57 ? -29.670 -5.697 -0.242 0.200 8.187 457 GLU AAA O 1
ATOM 701 O O C GLU A 1 57 ? -30.054 -5.384 -0.236 0.400 9.838 457 GLU AAA O 1
ATOM 717 N N . THR A 1 58 ? -29.531 -5.052 -2.415 1.000 7.180 458 THR AAA N 1
ATOM 718 C CA . THR A 1 58 ? -28.631 -3.931 -2.118 1.000 7.375 458 THR AAA CA 1
ATOM 719 C C . THR A 1 58 ? -29.470 -2.734 -1.669 1.000 7.902 458 THR AAA C 1
ATOM 720 O O . THR A 1 58 ? -30.328 -2.262 -2.422 1.000 10.263 458 THR AAA O 1
ATOM 724 N N . ASP A 1 59 ? -29.217 -2.233 -0.468 1.000 7.416 459 ASP AAA N 1
ATOM 725 C CA A ASP A 1 59 ? -29.970 -1.104 0.123 0.300 8.230 459 ASP AAA CA 1
ATOM 726 C CA B ASP A 1 59 ? -30.044 -1.133 0.056 0.500 7.674 459 ASP AAA CA 1
ATOM 727 C CA C ASP A 1 59 ? -30.004 -1.112 0.100 0.200 7.835 459 ASP AAA CA 1
ATOM 728 C C . ASP A 1 59 ? -29.709 0.145 -0.723 1.000 7.188 459 ASP AAA C 1
ATOM 729 O O . ASP A 1 59 ? -28.574 0.636 -0.703 1.000 7.090 459 ASP AAA O 1
ATOM 742 N N . ARG A 1 60 ? -30.711 0.676 -1.397 1.000 8.384 460 ARG AAA N 1
ATOM 743 C CA . ARG A 1 60 ? -30.507 1.859 -2.238 1.000 8.099 460 ARG AAA CA 1
ATOM 744 C C . ARG A 1 60 ? -30.198 3.115 -1.424 1.000 7.734 460 ARG AAA C 1
ATOM 745 O O . ARG A 1 60 ? -29.532 3.990 -1.937 1.000 8.211 460 ARG AAA O 1
ATOM 753 N N . ALA A 1 61 ? -30.645 3.178 -0.183 1.000 8.255 461 ALA AAA N 1
ATOM 754 C CA . ALA A 1 61 ? -30.250 4.295 0.687 1.000 8.599 461 ALA AAA CA 1
ATOM 755 C C . ALA A 1 61 ? -28.735 4.291 0.855 1.000 7.946 461 ALA AAA C 1
ATOM 756 O O . ALA A 1 61 ? -28.101 5.369 0.921 1.000 9.901 461 ALA AAA O 1
ATOM 758 N N . THR A 1 62 ? -28.130 3.113 0.958 1.000 7.111 462 THR AAA N 1
ATOM 759 C CA . THR A 1 62 ? -26.690 3.039 1.153 1.000 7.013 462 THR AAA CA 1
ATOM 760 C C . THR A 1 62 ? -25.959 3.390 -0.138 1.000 6.815 462 THR AAA C 1
ATOM 761 O O . THR A 1 62 ? -24.935 4.061 -0.117 1.000 7.143 462 THR AAA O 1
ATOM 765 N N . VAL A 1 63 ? -26.483 2.922 -1.273 1.000 6.610 463 VAL AAA N 1
ATOM 766 C CA . VAL A 1 63 ? -25.919 3.331 -2.565 1.000 6.707 463 VAL AAA CA 1
ATOM 767 C C . VAL A 1 63 ? -25.910 4.858 -2.676 1.000 6.818 463 VAL AAA C 1
ATOM 768 O O . VAL A 1 63 ? -24.930 5.441 -3.161 1.000 7.050 463 VAL AAA O 1
ATOM 772 N N . ARG A 1 64 ? -26.999 5.506 -2.252 1.000 6.704 464 ARG AAA N 1
ATOM 773 C CA . ARG A 1 64 ? -27.053 6.975 -2.335 1.000 7.171 464 ARG AAA CA 1
ATOM 774 C C . ARG A 1 64 ? -25.956 7.626 -1.500 1.000 7.086 464 ARG AAA C 1
ATOM 775 O O . ARG A 1 64 ? -25.458 8.693 -1.888 1.000 7.631 464 ARG AAA O 1
ATOM 783 N N . LYS A 1 65 ? -25.594 7.036 -0.375 1.000 6.728 465 LYS AAA N 1
ATOM 784 C CA . LYS A 1 65 ? -24.497 7.574 0.427 1.000 6.852 465 LYS AAA CA 1
ATOM 785 C C . LYS A 1 65 ? -23.187 7.556 -0.350 1.000 6.597 465 LYS AAA C 1
ATOM 786 O O . LYS A 1 65 ? -22.385 8.484 -0.235 1.000 6.998 465 LYS AAA O 1
ATOM 792 N N . ILE A 1 66 ? -22.973 6.503 -1.127 1.000 6.289 466 ILE AAA N 1
ATOM 793 C CA . ILE A 1 66 ? -21.765 6.423 -1.972 1.000 6.098 466 ILE AAA CA 1
ATOM 794 C C . ILE A 1 66 ? -21.834 7.492 -3.067 1.000 6.018 466 ILE AAA C 1
ATOM 795 O O . ILE A 1 66 ? -20.850 8.199 -3.316 1.000 6.773 466 ILE AAA O 1
ATOM 800 N N . ARG A 1 67 ? -22.977 7.574 -3.729 1.000 6.522 467 ARG AAA N 1
ATOM 801 C CA A ARG A 1 67 ? -23.207 8.575 -4.781 0.500 7.210 467 ARG AAA CA 1
ATOM 802 C CA B ARG A 1 67 ? -23.202 8.583 -4.800 0.300 7.725 467 ARG AAA CA 1
ATOM 803 C CA C ARG A 1 67 ? -23.147 8.578 -4.810 0.200 7.884 467 ARG AAA CA 1
ATOM 804 C C . ARG A 1 67 ? -22.900 9.984 -4.263 1.000 7.311 467 ARG AAA C 1
ATOM 805 O O . ARG A 1 67 ? -22.209 10.774 -4.930 1.000 8.337 467 ARG AAA O 1
ATOM 827 N N . ASP A 1 68 ? -23.421 10.283 -3.096 1.000 7.241 468 ASP AAA N 1
ATOM 828 C CA A ASP A 1 68 ? -23.233 11.645 -2.576 0.700 7.623 468 ASP AAA CA 1
ATOM 829 C CA B ASP A 1 68 ? -23.265 11.598 -2.394 0.300 7.971 468 ASP AAA CA 1
ATOM 830 C C . ASP A 1 68 ? -21.775 11.888 -2.195 1.000 7.266 468 ASP AAA C 1
ATOM 831 O O . ASP A 1 68 ? -21.291 13.010 -2.410 1.000 7.824 468 ASP AAA O 1
ATOM 840 N N . ALA A 1 69 ? -21.064 10.897 -1.692 1.000 7.132 469 ALA AAA N 1
ATOM 841 C CA . ALA A 1 69 ? -19.633 11.062 -1.399 1.000 6.777 469 ALA AAA CA 1
ATOM 842 C C . ALA A 1 69 ? -18.871 11.356 -2.682 1.000 6.931 469 ALA AAA C 1
ATOM 843 O O . ALA A 1 69 ? -17.997 12.229 -2.708 1.000 8.214 469 ALA AAA O 1
ATOM 845 N N . ILE A 1 70 ? -19.168 10.640 -3.751 1.000 6.862 470 ILE AAA N 1
ATOM 846 C CA . ILE A 1 70 ? -18.496 10.894 -5.036 1.000 7.406 470 ILE AAA CA 1
ATOM 847 C C . ILE A 1 70 ? -18.789 12.318 -5.497 1.000 7.561 470 ILE AAA C 1
ATOM 848 O O . ILE A 1 70 ? -17.864 13.045 -5.892 1.000 8.896 470 ILE AAA O 1
ATOM 853 N N . ASP A 1 71 ? -20.048 12.726 -5.438 1.000 8.009 471 ASP AAA N 1
ATOM 854 C CA . ASP A 1 71 ? -20.425 14.079 -5.901 1.000 9.382 471 ASP AAA CA 1
ATOM 855 C C . ASP A 1 71 ? -19.717 15.147 -5.090 1.000 9.157 471 ASP AAA C 1
ATOM 856 O O . ASP A 1 71 ? -19.394 16.213 -5.635 1.000 12.079 471 ASP AAA O 1
ATOM 861 N N . ASN A 1 72 ? -19.555 14.932 -3.788 1.000 8.188 472 ASN AAA N 1
ATOM 862 C CA . ASN A 1 72 ? -18.913 15.896 -2.877 1.000 8.871 472 ASN AAA CA 1
ATOM 863 C C . ASN A 1 72 ? -17.399 15.668 -2.821 1.000 9.094 472 ASN AAA C 1
ATOM 864 O O . ASN A 1 72 ? -16.714 16.348 -2.049 1.000 10.689 472 ASN AAA O 1
ATOM 869 N N . GLN A 1 73 ? -16.883 14.733 -3.603 1.000 8.201 473 GLN AAA N 1
ATOM 870 C CA A GLN A 1 73 ? -15.439 14.404 -3.686 0.700 8.592 473 GLN AAA CA 1
ATOM 871 C CA B GLN A 1 73 ? -15.427 14.440 -3.693 0.300 8.675 473 GLN AAA CA 1
ATOM 872 C C . GLN A 1 73 ? -14.884 14.155 -2.296 1.000 7.851 473 GLN AAA C 1
ATOM 873 O O . GLN A 1 73 ? -13.838 14.683 -1.928 1.000 9.023 473 GLN AAA O 1
ATOM 884 N N . THR A 1 74 ? -15.552 13.274 -1.582 1.000 7.871 474 THR AAA N 1
ATOM 885 C CA A THR A 1 74 ? -15.128 12.997 -0.214 0.600 7.687 474 THR AAA CA 1
ATOM 886 C CA B THR A 1 74 ? -15.229 12.971 -0.174 0.400 7.940 474 THR AAA CA 1
ATOM 887 C C . THR A 1 74 ? -15.162 11.482 0.045 1.000 7.754 474 THR AAA C 1
ATOM 888 O O . THR A 1 74 ? -15.654 10.702 -0.768 1.000 10.784 474 THR AAA O 1
ATOM 895 N N . GLU A 1 75 ? -14.637 11.111 1.189 1.000 7.732 475 GLU AAA N 1
ATOM 896 C CA A GLU A 1 75 ? -14.636 9.677 1.555 0.500 6.963 475 GLU AAA CA 1
ATOM 897 C CA B GLU A 1 75 ? -14.625 9.679 1.572 0.500 7.196 475 GLU AAA CA 1
ATOM 898 C C . GLU A 1 75 ? -15.974 9.258 2.161 1.000 7.128 475 GLU AAA C 1
ATOM 899 O O . GLU A 1 75 ? -16.756 10.073 2.679 1.000 9.088 475 GLU AAA O 1
ATOM 910 N N . VAL A 1 76 ? -16.208 7.953 2.125 1.000 6.079 476 VAL AAA N 1
ATOM 911 C CA . VAL A 1 76 ? -17.326 7.352 2.843 1.000 6.168 476 VAL AAA CA 1
ATOM 912 C C . VAL A 1 76 ? -16.968 5.923 3.194 1.000 5.413 476 VAL AAA C 1
ATOM 913 O O . VAL A 1 76 ? -16.199 5.260 2.473 1.000 5.701 476 VAL AAA O 1
ATOM 917 N N . THR A 1 77 ? -17.543 5.447 4.292 1.000 5.252 477 THR AAA N 1
ATOM 918 C CA . THR A 1 77 ? -17.449 4.046 4.700 1.000 5.091 477 THR AAA CA 1
ATOM 919 C C . THR A 1 77 ? -18.867 3.580 5.014 1.000 5.181 477 THR AAA C 1
ATOM 920 O O . THR A 1 77 ? -19.531 4.182 5.862 1.000 5.971 477 THR AAA O 1
ATOM 924 N N . VAL A 1 78 ? -19.302 2.515 4.347 1.000 5.273 478 VAL AAA N 1
ATOM 925 C CA . VAL A 1 78 ? -20.666 1.987 4.489 1.000 5.477 478 VAL AAA CA 1
ATOM 926 C C . VAL A 1 78 ? -20.616 0.465 4.428 1.000 5.260 478 VAL AAA C 1
ATOM 927 O O . VAL A 1 78 ? -19.600 -0.109 4.062 1.000 6.530 478 VAL AAA O 1
ATOM 931 N N . GLN A 1 79 ? -21.725 -0.163 4.752 1.000 5.527 479 GLN AAA N 1
ATOM 932 C CA . GLN A 1 79 ? -21.889 -1.613 4.554 1.000 5.552 479 GLN AAA CA 1
ATOM 933 C C . GLN A 1 79 ? -23.116 -1.839 3.705 1.000 5.548 479 GLN AAA C 1
ATOM 934 O O . GLN A 1 79 ? -24.194 -1.291 3.978 1.000 6.321 479 GLN AAA O 1
ATOM 940 N N . LEU A 1 80 ? -22.974 -2.689 2.678 1.000 5.485 480 LEU AAA N 1
ATOM 941 C CA . LEU A 1 80 ? -24.097 -3.021 1.808 1.000 5.700 480 LEU AAA CA 1
ATOM 942 C C . LEU A 1 80 ? -23.886 -4.412 1.224 1.000 5.713 480 LEU AAA C 1
ATOM 943 O O . LEU A 1 80 ? -22.774 -4.905 1.128 1.000 6.330 480 LEU AAA O 1
ATOM 948 N N . ILE A 1 81 ? -24.999 -5.002 0.805 1.000 5.796 481 ILE AAA N 1
ATOM 949 C CA A ILE A 1 81 ? -24.927 -6.303 0.136 0.700 5.626 481 ILE AAA CA 1
ATOM 950 C CA B ILE A 1 81 ? -25.046 -6.313 0.106 0.300 5.697 481 ILE AAA CA 1
ATOM 951 C C . ILE A 1 81 ? -24.663 -6.086 -1.352 1.000 5.769 481 ILE AAA C 1
ATOM 952 O O . ILE A 1 81 ? -25.314 -5.272 -2.014 1.000 7.263 481 ILE AAA O 1
ATOM 961 N N . ASN A 1 82 ? -23.664 -6.781 -1.851 1.000 5.665 482 ASN AAA N 1
ATOM 962 C CA A ASN A 1 82 ? -23.320 -6.786 -3.277 0.700 5.817 482 ASN AAA CA 1
ATOM 963 C CA B ASN A 1 82 ? -23.334 -6.768 -3.287 0.300 5.409 482 ASN AAA CA 1
ATOM 964 C C . ASN A 1 82 ? -23.389 -8.212 -3.816 1.000 5.607 482 ASN AAA C 1
ATOM 965 O O . ASN A 1 82 ? -23.571 -9.183 -3.071 1.000 6.487 482 ASN AAA O 1
ATOM 974 N N . TYR A 1 83 ? -23.287 -8.278 -5.144 1.000 6.071 483 TYR AAA N 1
ATOM 975 C CA . TYR A 1 83 ? -23.533 -9.512 -5.902 1.000 6.577 483 TYR AAA CA 1
ATOM 976 C C . TYR A 1 83 ? -22.362 -9.827 -6.816 1.000 6.808 483 TYR AAA C 1
ATOM 977 O O . TYR A 1 83 ? -21.831 -8.949 -7.488 1.000 7.444 483 TYR AAA O 1
ATOM 986 N N . THR A 1 84 ? -22.012 -11.100 -6.881 1.000 7.040 484 THR AAA N 1
ATOM 987 C CA . THR A 1 84 ? -21.005 -11.590 -7.826 1.000 7.581 484 THR AAA CA 1
ATOM 988 C C . THR A 1 84 ? -21.632 -11.829 -9.195 1.000 7.775 484 THR AAA C 1
ATOM 989 O O . THR A 1 84 ? -22.840 -11.763 -9.366 1.000 9.394 484 THR AAA O 1
ATOM 993 N N A LYS A 1 85 ? -20.718 -12.140 -10.124 0.500 7.489 485 LYS AAA N 1
ATOM 994 N N B LYS A 1 85 ? -20.871 -12.060 -10.260 0.500 8.582 485 LYS AAA N 1
ATOM 995 C CA A LYS A 1 85 ? -21.053 -12.529 -11.496 0.500 7.002 485 LYS AAA CA 1
ATOM 996 C CA B LYS A 1 85 ? -21.440 -12.205 -11.627 0.500 9.103 485 LYS AAA CA 1
ATOM 997 C C A LYS A 1 85 ? -22.051 -13.675 -11.465 0.500 6.920 485 LYS AAA C 1
ATOM 998 C C B LYS A 1 85 ? -22.598 -13.215 -11.693 0.500 9.666 485 LYS AAA C 1
ATOM 999 O O A LYS A 1 85 ? -23.015 -13.646 -12.255 0.500 6.996 485 LYS AAA O 1
ATOM 1000 O O B LYS A 1 85 ? -23.529 -13.035 -12.517 0.500 11.892 485 LYS AAA O 1
ATOM 1011 N N A SER A 1 86 ? -21.851 -14.660 -10.605 0.500 6.313 486 SER AAA N 1
ATOM 1012 N N B SER A 1 86 ? -22.512 -14.291 -10.912 0.500 9.994 486 SER AAA N 1
ATOM 1013 C CA A SER A 1 86 ? -22.762 -15.818 -10.565 0.500 7.140 486 SER AAA CA 1
ATOM 1014 C CA B SER A 1 86 ? -23.490 -15.403 -10.912 0.500 12.406 486 SER AAA CA 1
ATOM 1015 C C A SER A 1 86 ? -23.994 -15.560 -9.714 0.500 6.789 486 SER AAA C 1
ATOM 1016 C C B SER A 1 86 ? -24.632 -15.136 -9.938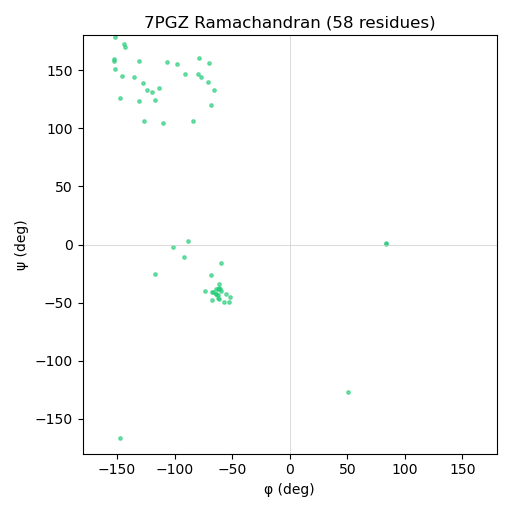 0.500 11.074 486 SER AAA C 1
ATOM 1017 O O A SER A 1 86 ? -24.823 -16.457 -9.610 0.500 8.956 486 SER AAA O 1
ATOM 1018 O O B SER A 1 86 ? -25.519 -15.991 -9.838 0.500 11.549 486 SER AAA O 1
ATOM 1023 N N A GLY A 1 87 ? -24.118 -14.386 -9.119 0.500 7.443 487 GLY AAA N 1
ATOM 1024 N N B GLY A 1 87 ? -24.633 -14.009 -9.250 0.500 10.051 487 GLY AAA N 1
ATOM 1025 C CA A GLY A 1 87 ? -25.377 -14.040 -8.434 0.500 8.753 487 GLY AAA CA 1
ATOM 1026 C CA B GLY A 1 87 ? -25.654 -13.692 -8.231 0.500 10.705 487 GLY AAA CA 1
ATOM 1027 C C A GLY A 1 87 ? -25.310 -14.195 -6.932 0.500 9.896 487 GLY AAA C 1
ATOM 1028 C C B GLY A 1 87 ? -25.358 -14.192 -6.817 0.500 10.396 487 GLY AAA C 1
ATOM 1029 O O A GLY A 1 87 ? -26.380 -13.949 -6.281 0.500 12.659 487 GLY AAA O 1
ATOM 1030 O O B GLY A 1 87 ? -26.313 -14.176 -6.050 0.500 9.312 487 GLY AAA O 1
ATOM 1031 N N . LYS A 1 88 ? -24.158 -14.623 -6.427 1.000 9.953 488 LYS AAA N 1
ATOM 1032 C CA A LYS A 1 88 ? -23.937 -14.891 -4.992 0.600 9.146 488 LYS AAA CA 1
ATOM 1033 C CA B LYS A 1 88 ? -23.850 -14.877 -5.003 0.200 9.843 488 LYS AAA CA 1
ATOM 1034 C CA C LYS A 1 88 ? -23.817 -14.871 -5.008 0.200 10.319 488 LYS AAA CA 1
ATOM 1035 C C . LYS A 1 88 ? -23.869 -13.523 -4.292 1.000 8.779 488 LYS AAA C 1
ATOM 1036 O O . LYS A 1 88 ? -23.234 -12.569 -4.767 1.000 9.608 488 LYS AAA O 1
ATOM 1052 N N A LYS A 1 89 ? -24.425 -13.457 -3.101 0.700 8.005 489 LYS AAA N 1
ATOM 1053 N N B LYS A 1 89 ? -24.531 -13.440 -3.133 0.300 8.384 489 LYS AAA N 1
ATOM 1054 C CA A LYS A 1 89 ? -24.416 -12.217 -2.316 0.700 7.219 489 LYS AAA CA 1
ATOM 1055 C CA B LYS A 1 89 ? -24.538 -12.247 -2.238 0.300 7.454 489 LYS AAA CA 1
ATOM 1056 C C . LYS A 1 89 ? -23.297 -12.268 -1.315 1.000 6.956 489 LYS AAA C 1
ATOM 1057 O O . LYS A 1 89 ? -22.936 -13.316 -0.791 1.000 8.136 489 LYS AAA O 1
ATOM 1068 N N . PHE A 1 90 ? -22.781 -11.076 -1.022 1.000 7.182 490 PHE AAA N 1
ATOM 1069 C CA . PHE A 1 90 ? -21.800 -10.909 0.056 1.000 6.972 490 PHE AAA CA 1
ATOM 1070 C C . PHE A 1 90 ? -22.040 -9.562 0.701 1.000 6.276 490 PHE AAA C 1
ATOM 1071 O O . PHE A 1 90 ? -22.379 -8.585 0.033 1.000 6.979 490 PHE AAA O 1
ATOM 1079 N N . TRP A 1 91 ? -21.831 -9.503 2.007 1.000 6.359 491 TRP AAA N 1
ATOM 1080 C CA . TRP A 1 91 ? -21.712 -8.208 2.676 1.000 6.653 491 TRP AAA CA 1
ATOM 1081 C C . TRP A 1 91 ? -20.397 -7.565 2.269 1.000 6.062 491 TRP AAA C 1
ATOM 1082 O O . TRP A 1 91 ? -19.349 -8.217 2.224 1.000 6.973 491 TRP AAA O 1
ATOM 1093 N N . ASN A 1 92 ? -20.462 -6.266 2.042 1.000 6.037 492 ASN AAA N 1
ATOM 1094 C CA . ASN A 1 92 ? -19.319 -5.448 1.627 1.000 6.004 492 ASN AAA CA 1
ATOM 1095 C C . ASN A 1 92 ? -19.198 -4.277 2.607 1.000 5.490 492 ASN AAA C 1
ATOM 1096 O O . ASN A 1 92 ? -20.069 -3.383 2.601 1.000 6.046 492 ASN AAA O 1
ATOM 1101 N N . LEU A 1 93 ? -18.187 -4.338 3.476 1.000 5.454 493 LEU AAA N 1
ATOM 1102 C CA . LEU A 1 93 ? -17.771 -3.164 4.268 1.000 5.283 493 LEU AAA CA 1
ATOM 1103 C C . LEU A 1 93 ? -16.834 -2.411 3.332 1.000 5.270 493 LEU AAA C 1
ATOM 1104 O O . LEU A 1 93 ? -15.720 -2.855 3.043 1.000 5.816 493 LEU AAA O 1
ATOM 1109 N N . PHE A 1 94 ? -17.365 -1.305 2.820 1.000 5.346 494 PHE AAA N 1
ATOM 1110 C CA . PHE A 1 94 ? -16.828 -0.601 1.661 1.000 5.360 494 PHE AAA CA 1
ATOM 1111 C C . PHE A 1 94 ? -16.305 0.773 2.079 1.000 5.094 494 PHE AAA C 1
ATOM 1112 O O . PHE A 1 94 ? -16.974 1.518 2.793 1.000 6.102 494 PHE AAA O 1
ATOM 1120 N N . HIS A 1 95 ? -15.111 1.114 1.595 1.000 5.121 495 HIS AAA N 1
ATOM 1121 C CA . HIS A 1 95 ? -14.557 2.452 1.804 1.000 5.347 495 HIS AAA CA 1
ATOM 1122 C C . HIS A 1 95 ? -14.158 3.045 0.468 1.000 5.287 495 HIS AAA C 1
ATOM 1123 O O . HIS A 1 95 ? -13.405 2.442 -0.299 1.000 6.317 495 HIS AAA O 1
ATOM 1130 N N A LEU A 1 96 ? -14.636 4.261 0.244 0.700 5.636 496 LEU AAA N 1
ATOM 1131 N N B LEU A 1 96 ? -14.590 4.269 0.206 0.300 5.140 496 LEU AAA N 1
ATOM 1132 C CA A LEU A 1 96 ? -14.305 5.093 -0.905 0.700 6.174 496 LEU AAA CA 1
ATOM 1133 C CA B LEU A 1 96 ? -14.151 4.988 -1.001 0.300 5.432 496 LEU AAA CA 1
ATOM 1134 C C A LEU A 1 96 ? -13.472 6.256 -0.444 0.700 6.219 496 LEU AAA C 1
ATOM 1135 C C B LEU A 1 96 ? -13.447 6.276 -0.583 0.300 6.078 496 LEU AAA C 1
ATOM 1136 O O A LEU A 1 96 ? -13.888 6.919 0.509 0.700 7.546 496 LEU AAA O 1
ATOM 1137 O O B LEU A 1 96 ? -13.663 6.797 0.544 0.300 7.339 496 LEU AAA O 1
ATOM 1146 N N A GLN A 1 97 ? -12.454 6.619 -1.191 0.700 6.516 497 GLN AAA N 1
ATOM 1147 N N B GLN A 1 97 ? -12.511 6.680 -1.421 0.300 7.565 497 GLN AAA N 1
ATOM 1148 C CA A GLN A 1 97 ? -11.994 8.030 -1.039 0.700 6.555 497 GLN AAA CA 1
ATOM 1149 C CA B GLN A 1 97 ? -11.486 7.687 -1.058 0.300 9.824 497 GLN AAA CA 1
ATOM 1150 C C A GLN A 1 97 ? -11.351 8.445 -2.341 0.700 7.988 497 GLN AAA C 1
ATOM 1151 C C B GLN A 1 97 ? -11.101 8.406 -2.348 0.300 8.089 497 GLN AAA C 1
ATOM 1152 O O A GLN A 1 97 ? -10.861 7.633 -3.135 0.700 7.622 497 GLN AAA O 1
ATOM 1153 O O B GLN A 1 97 ? -10.595 7.712 -3.243 0.300 8.861 497 GLN AAA O 1
ATOM 1164 N N . PRO A 1 98 ? -11.278 9.751 -2.577 1.000 8.268 498 PRO AAA N 1
ATOM 1165 C CA . PRO A 1 98 ? -10.581 10.289 -3.714 1.000 7.287 498 PRO AAA CA 1
ATOM 1166 C C . PRO A 1 98 ? -9.079 10.163 -3.544 1.000 6.732 498 PRO AAA C 1
ATOM 1167 O O . PRO A 1 98 ? -8.561 10.185 -2.430 1.000 7.834 498 PRO AAA O 1
ATOM 1171 N N A MET A 1 99 ? -8.413 10.159 -4.688 0.250 7.025 499 MET AAA N 1
ATOM 1172 N N B MET A 1 99 ? -8.413 10.166 -4.689 0.200 7.367 499 MET AAA N 1
ATOM 1173 N N C MET A 1 99 ? -8.379 10.052 -4.670 0.200 7.313 499 MET AAA N 1
ATOM 1174 N N D MET A 1 99 ? -8.388 10.068 -4.673 0.350 5.950 499 MET AAA N 1
ATOM 1175 C CA A MET A 1 99 ? -6.948 10.211 -4.835 0.250 7.711 499 MET AAA CA 1
ATOM 1176 C CA B MET A 1 99 ? -6.947 10.227 -4.809 0.200 7.700 499 MET AAA CA 1
ATOM 1177 C CA C MET A 1 99 ? -6.914 10.244 -4.720 0.200 7.481 499 MET AAA CA 1
ATOM 1178 C CA D MET A 1 99 ? -6.925 10.241 -4.743 0.350 5.151 499 MET AAA CA 1
ATOM 1179 C C A MET A 1 99 ? -6.641 11.545 -5.516 0.250 7.043 499 MET AAA C 1
ATOM 1180 C C B MET A 1 99 ? -6.610 11.533 -5.526 0.200 7.778 499 MET AAA C 1
ATOM 1181 C C C MET A 1 99 ? -6.642 11.536 -5.485 0.200 7.362 499 MET AAA C 1
ATOM 1182 C C D MET A 1 99 ? -6.675 11.563 -5.470 0.350 4.854 499 MET AAA C 1
ATOM 1183 O O A MET A 1 99 ? -7.124 11.745 -6.642 0.250 7.907 499 MET AAA O 1
ATOM 1184 O O B MET A 1 99 ? -7.004 11.690 -6.698 0.200 10.662 499 MET AAA O 1
ATOM 1185 O O C MET A 1 99 ? -7.086 11.676 -6.641 0.200 9.680 499 MET AAA O 1
ATOM 1186 O O D MET A 1 99 ? -7.121 11.722 -6.606 0.350 4.970 499 MET AAA O 1
ATOM 1203 N N . ARG A 1 100 ? -5.938 12.443 -4.822 1.000 6.968 500 ARG AAA N 1
ATOM 1204 C CA . ARG A 1 100 ? -5.617 13.758 -5.375 1.000 6.823 500 ARG AAA CA 1
ATOM 1205 C C . ARG A 1 100 ? -4.231 13.758 -5.982 1.000 7.140 500 ARG AAA C 1
ATOM 1206 O O . ARG A 1 100 ? -3.303 13.114 -5.508 1.000 8.679 500 ARG AAA O 1
ATOM 1214 N N . ASP A 1 101 ? -4.109 14.590 -7.021 1.000 6.941 501 ASP AAA N 1
ATOM 1215 C CA . ASP A 1 101 ? -2.832 14.826 -7.685 1.000 7.254 501 ASP AAA CA 1
ATOM 1216 C C . ASP A 1 101 ? -2.053 15.928 -6.948 1.000 7.216 501 ASP AAA C 1
ATOM 1217 O O . ASP A 1 101 ? -2.439 16.372 -5.866 1.000 7.736 501 ASP AAA O 1
ATOM 1222 N N A GLN A 1 102 ? -0.892 16.328 -7.462 0.100 6.200 502 GLN AAA N 1
ATOM 1223 N N B GLN A 1 102 ? -0.929 16.334 -7.526 0.400 7.866 502 GLN AAA N 1
ATOM 1224 N N C GLN A 1 102 ? -0.950 16.336 -7.572 0.300 9.005 502 GLN AAA N 1
ATOM 1225 N N D GLN A 1 102 ? -0.934 16.325 -7.583 0.200 9.024 502 GLN AAA N 1
ATOM 1226 C CA A GLN A 1 102 ? -0.068 17.257 -6.648 0.100 5.185 502 GLN AAA CA 1
ATOM 1227 C CA B GLN A 1 102 ? -0.019 17.292 -6.855 0.400 8.644 502 GLN AAA CA 1
ATOM 1228 C CA C GLN A 1 102 ? 0.018 17.293 -7.001 0.300 10.031 502 GLN AAA CA 1
ATOM 1229 C CA D GLN A 1 102 ? 0.069 17.317 -7.107 0.200 11.393 502 GLN AAA CA 1
ATOM 1230 C C A GLN A 1 102 ? -0.568 18.707 -6.830 0.100 6.727 502 GLN AAA C 1
ATOM 1231 C C B GLN A 1 102 ? -0.604 18.702 -6.823 0.400 6.885 502 GLN AAA C 1
ATOM 1232 C C C GLN A 1 102 ? -0.587 18.684 -6.851 0.300 9.062 502 GLN AAA C 1
ATOM 1233 C C D GLN A 1 102 ? -0.573 18.685 -6.869 0.200 10.810 502 GLN AAA C 1
ATOM 1234 O O A GLN A 1 102 ? 0.082 19.585 -6.263 0.100 8.034 502 GLN AAA O 1
ATOM 1235 O O B GLN A 1 102 ? -0.011 19.550 -6.175 0.400 6.345 502 GLN AAA O 1
ATOM 1236 O O C GLN A 1 102 ? 0.006 19.492 -6.149 0.300 9.399 502 GLN AAA O 1
ATOM 1237 O O D GLN A 1 102 ? -0.003 19.478 -6.114 0.200 13.774 502 GLN AAA O 1
ATOM 1258 N N . LYS A 1 103 ? -1.702 18.965 -7.521 1.000 8.258 503 LYS AAA N 1
ATOM 1259 C CA A LYS A 1 103 ? -2.425 20.251 -7.444 0.800 8.909 503 LYS AAA CA 1
ATOM 1260 C CA B LYS A 1 103 ? -2.454 20.248 -7.484 0.200 9.049 503 LYS AAA CA 1
ATOM 1261 C C . LYS A 1 103 ? -3.649 20.110 -6.531 1.000 8.013 503 LYS AAA C 1
ATOM 1262 O O . LYS A 1 103 ? -4.405 21.059 -6.395 1.000 10.075 503 LYS AAA O 1
ATOM 1273 N N . GLY A 1 104 ? -3.841 18.950 -5.919 1.000 7.593 504 GLY AAA N 1
ATOM 1274 C CA . GLY A 1 104 ? -4.999 18.735 -5.052 1.000 8.234 504 GLY AAA CA 1
ATOM 1275 C C . GLY A 1 104 ? -6.249 18.346 -5.782 1.000 7.796 504 GLY AAA C 1
ATOM 1276 O O . GLY A 1 104 ? -7.275 18.184 -5.132 1.000 9.188 504 GLY AAA O 1
ATOM 1277 N N . ASP A 1 105 ? -6.222 18.224 -7.100 1.000 7.910 505 ASP AAA N 1
ATOM 1278 C CA . ASP A 1 105 ? -7.440 17.877 -7.836 1.000 8.162 505 ASP AAA CA 1
ATOM 1279 C C . ASP A 1 105 ? -7.684 16.369 -7.724 1.000 7.319 505 ASP AAA C 1
ATOM 1280 O O . ASP A 1 105 ? -6.749 15.585 -7.690 1.000 7.940 505 ASP AAA O 1
ATOM 1285 N N . VAL A 1 106 ? -8.947 15.986 -7.697 1.000 7.926 506 VAL AAA N 1
ATOM 1286 C CA . VAL A 1 106 ? -9.280 14.546 -7.688 1.000 7.294 506 VAL AAA CA 1
ATOM 1287 C C . VAL A 1 106 ? -8.895 13.942 -9.034 1.000 7.490 506 VAL AAA C 1
ATOM 1288 O O . VAL A 1 106 ? -9.400 14.350 -10.092 1.000 11.631 506 VAL AAA O 1
ATOM 1292 N N . GLN A 1 107 ? -8.017 12.972 -8.982 1.000 6.741 507 GLN AAA N 1
ATOM 1293 C CA A GLN A 1 107 ? -7.477 12.248 -10.155 0.500 6.811 507 GLN AAA CA 1
ATOM 1294 C CA B GLN A 1 107 ? -7.541 12.284 -10.196 0.500 7.384 507 GLN AAA CA 1
ATOM 1295 C C . GLN A 1 107 ? -8.204 10.910 -10.313 1.000 6.494 507 GLN AAA C 1
ATOM 1296 O O . GLN A 1 107 ? -8.558 10.516 -11.433 1.000 7.278 507 GLN AAA O 1
ATOM 1307 N N A TYR A 1 108 ? -8.331 10.161 -9.217 0.500 6.275 508 TYR AAA N 1
ATOM 1308 N N B TYR A 1 108 ? -8.325 10.192 -9.202 0.500 6.424 508 TYR AAA N 1
ATOM 1309 C CA A TYR A 1 108 ? -8.995 8.834 -9.227 0.500 6.146 508 TYR AAA CA 1
ATOM 1310 C CA B TYR A 1 108 ? -8.968 8.860 -9.199 0.500 6.147 508 TYR AAA CA 1
ATOM 1311 C C A TYR A 1 108 ? -9.916 8.766 -8.030 0.500 6.009 508 TYR AAA C 1
ATOM 1312 C C B TYR A 1 108 ? -9.905 8.773 -8.016 0.500 5.877 508 TYR AAA C 1
ATOM 1313 O O A TYR A 1 108 ? -9.783 9.541 -7.083 0.500 6.662 508 TYR AAA O 1
ATOM 1314 O O B TYR A 1 108 ? -9.752 9.549 -7.060 0.500 6.916 508 TYR AAA O 1
ATOM 1331 N N . PHE A 1 109 ? -10.781 7.765 -8.029 1.000 5.476 509 PHE AAA N 1
ATOM 1332 C CA . PHE A 1 109 ? -11.377 7.266 -6.784 1.000 5.411 509 PHE AAA CA 1
ATOM 1333 C C A PHE A 1 109 ? -10.824 5.867 -6.538 0.800 5.681 509 PHE AAA C 1
ATOM 1334 C C B PHE A 1 109 ? -10.844 5.866 -6.471 0.200 4.499 509 PHE AAA C 1
ATOM 1335 O O A PHE A 1 109 ? -10.652 5.075 -7.461 0.800 7.035 509 PHE AAA O 1
ATOM 1336 O O B PHE A 1 109 ? -10.677 5.046 -7.370 0.200 4.111 509 PHE AAA O 1
ATOM 1344 N N A ILE A 1 110 ? -10.598 5.593 -5.265 0.800 5.934 510 ILE AAA N 1
ATOM 1345 N N B ILE A 1 110 ? -10.603 5.621 -5.187 0.200 4.279 510 ILE AAA N 1
ATOM 1346 C CA A ILE A 1 110 ? -10.183 4.267 -4.791 0.800 6.243 510 ILE AAA CA 1
ATOM 1347 C CA B ILE A 1 110 ? -10.151 4.316 -4.647 0.200 4.426 510 ILE AAA CA 1
ATOM 1348 C C A ILE A 1 110 ? -11.343 3.698 -4.000 0.800 5.754 510 ILE AAA C 1
ATOM 1349 C C B ILE A 1 110 ? -11.339 3.688 -3.932 0.200 4.719 510 ILE AAA C 1
ATOM 1350 O O A ILE A 1 110 ? -11.888 4.365 -3.137 0.800 6.680 510 ILE AAA O 1
ATOM 1351 O O B ILE A 1 110 ? -11.920 4.356 -3.049 0.200 4.740 510 ILE AAA O 1
ATOM 1360 N N . GLY A 1 111 ? -11.678 2.446 -4.270 1.000 5.217 511 GLY AAA N 1
ATOM 1361 C CA . GLY A 1 111 ? -12.689 1.721 -3.494 1.000 5.187 511 GLY AAA CA 1
ATOM 1362 C C . GLY A 1 111 ? -12.099 0.435 -2.950 1.000 5.188 511 GLY AAA C 1
ATOM 1363 O O . GLY A 1 111 ? -11.506 -0.334 -3.721 1.000 6.442 511 GLY AAA O 1
ATOM 1364 N N . VAL A 1 112 ? -12.251 0.210 -1.657 1.000 4.864 512 VAL AAA N 1
ATOM 1365 C CA . VAL A 1 112 ? -11.713 -0.962 -0.963 1.000 5.284 512 VAL AAA CA 1
ATOM 1366 C C . VAL A 1 112 ? -12.889 -1.725 -0.370 1.000 5.267 512 VAL AAA C 1
ATOM 1367 O O . VAL A 1 112 ? -13.756 -1.121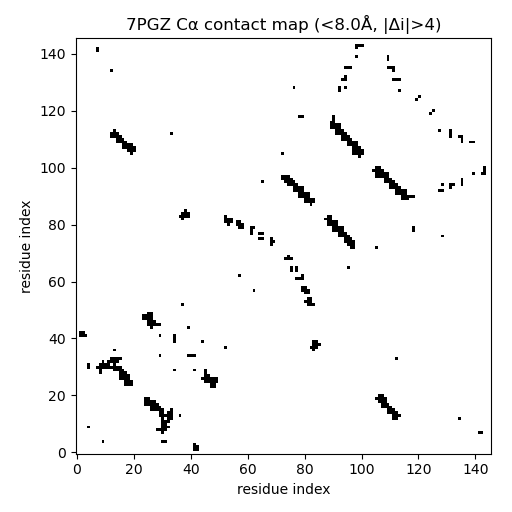 0.273 1.000 5.872 512 VAL AAA O 1
ATOM 1371 N N . LEU A 1 113 ? -12.916 -3.035 -0.613 1.000 5.429 513 LEU AAA N 1
ATOM 1372 C CA . LEU A 1 113 ? -14.038 -3.899 -0.213 1.000 5.640 513 LEU AAA CA 1
ATOM 1373 C C . LEU A 1 113 ? -13.543 -4.933 0.807 1.000 5.885 513 LEU AAA C 1
ATOM 1374 O O . LEU A 1 113 ? -12.641 -5.722 0.508 1.000 7.157 513 LEU AAA O 1
ATOM 1379 N N . LEU A 1 114 ? -14.185 -4.977 1.962 1.000 5.804 514 LEU AAA N 1
ATOM 1380 C CA . LEU A 1 114 ? -13.956 -6.074 2.918 1.000 5.829 514 LEU AAA CA 1
ATOM 1381 C C . LEU A 1 114 ? -15.243 -6.901 2.921 1.000 5.655 514 LEU AAA C 1
ATOM 1382 O O . LEU A 1 114 ? -16.279 -6.524 3.456 1.000 6.222 514 LEU AAA O 1
ATOM 1387 N N . ASP A 1 115 ? -15.156 -8.044 2.260 1.000 6.402 515 ASP AAA N 1
ATOM 1388 C CA . ASP A 1 115 ? -16.290 -8.958 2.128 1.000 6.831 515 ASP AAA CA 1
ATOM 1389 C C . ASP A 1 115 ? -16.482 -9.739 3.422 1.000 7.472 515 ASP AAA C 1
ATOM 1390 O O . ASP A 1 115 ? -15.497 -10.134 4.063 1.000 9.628 515 ASP AAA O 1
ATOM 1395 N N . GLY A 1 116 ? -17.724 -9.999 3.741 1.000 7.611 516 GLY AAA N 1
ATOM 1396 C CA . GLY A 1 116 ? -18.053 -10.772 4.928 1.000 9.664 516 GLY AAA CA 1
ATOM 1397 C C . GLY A 1 116 ? -19.348 -11.496 4.756 1.000 8.288 516 GLY AAA C 1
ATOM 1398 O O . GLY A 1 116 ? -20.041 -11.369 3.747 1.000 8.731 516 GLY AAA O 1
ATOM 1399 N N . THR A 1 117 ? -19.695 -12.246 5.787 1.000 9.499 517 THR AAA N 1
ATOM 1400 C CA . THR A 1 117 ? -20.944 -13.018 5.818 1.000 9.366 517 THR AAA CA 1
ATOM 1401 C C . THR A 1 117 ? -22.022 -12.353 6.642 1.000 9.769 517 THR AAA C 1
ATOM 1402 O O . THR A 1 117 ? -23.118 -12.873 6.674 1.000 11.907 517 THR AAA O 1
ATOM 1406 N N . GLU A 1 118 ? -21.734 -11.217 7.256 1.000 10.561 518 GLU AAA N 1
ATOM 1407 C CA A GLU A 1 118 ? -22.810 -10.511 7.986 0.700 11.862 518 GLU AAA CA 1
ATOM 1408 C CA B GLU A 1 118 ? -22.644 -10.530 8.208 0.300 10.490 518 GLU AAA CA 1
ATOM 1409 C C . GLU A 1 118 ? -22.466 -9.027 8.033 1.000 9.636 518 GLU AAA C 1
ATOM 1410 O O . GLU A 1 118 ? -21.321 -8.613 7.797 1.000 9.201 518 GLU AAA O 1
ATOM 1421 N N . HIS A 1 119 ? -23.487 -8.257 8.363 1.000 9.112 519 HIS AAA N 1
ATOM 1422 C CA . HIS A 1 119 ? -23.299 -6.852 8.747 1.000 8.270 519 HIS AAA CA 1
ATOM 1423 C C . HIS A 1 119 ? -22.507 -6.866 10.052 1.000 8.509 519 HIS AAA C 1
ATOM 1424 O O . HIS A 1 119 ? -22.841 -7.647 10.954 1.000 11.704 519 HIS AAA O 1
ATOM 1431 N N . VAL A 1 120 ? -21.483 -6.067 10.141 1.000 7.719 520 VAL AAA N 1
ATOM 1432 C CA . VAL A 1 120 ? -20.631 -6.037 11.334 1.000 8.470 520 VAL AAA CA 1
ATOM 1433 C C . VAL A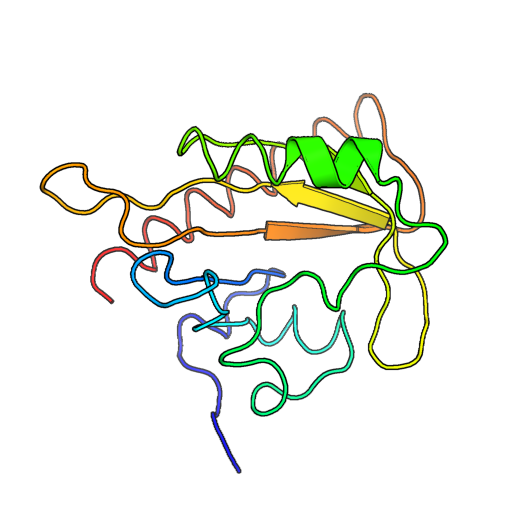 1 120 ? -20.888 -4.780 12.139 1.000 7.902 520 VAL AAA C 1
ATOM 1434 O O . VAL A 1 120 ? -21.357 -3.738 11.661 1.000 8.526 520 VAL AAA O 1
ATOM 1438 N N . ARG A 1 121 ? -20.544 -4.881 13.413 1.000 8.133 521 ARG AAA N 1
ATOM 1439 C CA . ARG A 1 121 ? -20.708 -3.773 14.381 1.000 8.509 521 ARG AAA CA 1
ATOM 1440 C C . ARG A 1 121 ? -19.528 -3.807 15.341 1.000 8.388 521 ARG AAA C 1
ATOM 1441 O O . ARG A 1 121 ? -18.724 -4.738 15.334 1.000 8.389 521 ARG AAA O 1
ATOM 1449 N N . ASP A 1 122 ? -19.454 -2.774 16.166 1.000 8.568 522 ASP AAA N 1
ATOM 1450 C CA . ASP A 1 122 ? -18.560 -2.799 17.332 1.000 8.780 522 ASP AAA CA 1
ATOM 1451 C C . ASP A 1 122 ? -17.138 -3.213 16.931 1.000 7.876 522 ASP AAA C 1
ATOM 1452 O O . ASP A 1 122 ? -16.555 -2.534 16.091 1.000 8.103 522 ASP AAA O 1
ATOM 1457 N N . ALA A 1 123 ? -16.548 -4.210 17.560 1.000 8.155 523 ALA AAA N 1
ATOM 1458 C CA . ALA A 1 123 ? -15.132 -4.515 17.299 1.000 8.204 523 ALA AAA CA 1
ATOM 1459 C C . ALA A 1 123 ? -14.889 -4.969 15.864 1.000 7.405 523 ALA AAA C 1
ATOM 1460 O O . ALA A 1 123 ? -13.874 -4.564 15.283 1.000 7.764 523 ALA AAA O 1
ATOM 1462 N N . ALA A 1 124 ? -15.741 -5.819 15.300 1.000 7.902 524 ALA AAA N 1
ATOM 1463 C CA . ALA A 1 124 ? -15.505 -6.268 13.928 1.000 7.716 524 ALA AAA CA 1
ATOM 1464 C C . ALA A 1 124 ? -15.597 -5.094 12.969 1.000 7.229 524 ALA AAA C 1
ATOM 1465 O O . ALA A 1 124 ? -14.841 -5.013 12.005 1.000 7.509 524 ALA AAA O 1
ATOM 1467 N N . GLU A 1 125 ? -16.536 -4.186 13.212 1.000 7.167 525 GLU AAA N 1
ATOM 1468 C CA A GLU A 1 125 ? -16.638 -2.961 12.383 0.700 6.932 525 GLU AAA CA 1
ATOM 1469 C CA B GLU A 1 125 ? -16.646 -2.954 12.396 0.300 7.090 525 GLU AAA CA 1
ATOM 1470 C C . GLU A 1 125 ? -15.360 -2.130 12.550 1.000 6.107 525 GLU AAA C 1
ATOM 1471 O O . GLU A 1 125 ? -14.793 -1.692 11.562 1.000 6.642 525 GLU AAA O 1
ATOM 1482 N N . ARG A 1 126 ? -14.962 -1.862 13.785 1.000 6.341 526 ARG AAA N 1
ATOM 1483 C CA . ARG A 1 126 ? -13.772 -1.033 14.027 1.000 6.064 526 ARG AAA CA 1
ATOM 1484 C C . ARG A 1 126 ? -12.565 -1.647 13.327 1.000 5.828 526 ARG AAA C 1
ATOM 1485 O O . ARG A 1 126 ? -11.807 -0.937 12.649 1.000 5.960 526 ARG AAA O 1
ATOM 1493 N N . GLU A 1 127 ? -12.334 -2.953 13.518 1.000 6.031 527 GLU AAA N 1
ATOM 1494 C CA A GLU A 1 127 ? -11.151 -3.580 12.910 0.750 6.067 527 GLU AAA CA 1
ATOM 1495 C CA B GLU A 1 127 ? -11.146 -3.606 12.912 0.250 5.674 527 GLU AAA CA 1
ATOM 1496 C C . GLU A 1 127 ? -11.265 -3.560 11.387 1.000 5.769 527 GLU AAA C 1
ATOM 1497 O O . GLU A 1 127 ? -10.265 -3.382 10.697 1.000 6.340 527 GLU AAA O 1
ATOM 1508 N N . GLY A 1 128 ? -12.466 -3.766 10.860 1.000 5.843 528 GLY AAA N 1
ATOM 1509 C CA . GLY A 1 128 ? -12.626 -3.744 9.399 1.000 5.928 528 GLY AAA CA 1
ATOM 1510 C C . GLY A 1 128 ? -12.378 -2.365 8.838 1.000 6.070 528 GLY AAA C 1
ATOM 1511 O O . GLY A 1 128 ? -11.744 -2.234 7.770 1.000 6.664 528 GLY AAA O 1
ATOM 1512 N N . VAL A 1 129 ? -12.857 -1.327 9.513 1.000 6.138 529 VAL AAA N 1
ATOM 1513 C CA . VAL A 1 129 ? -12.617 0.048 9.047 1.000 6.306 529 VAL AAA CA 1
ATOM 1514 C C . VAL A 1 129 ? -11.136 0.390 9.166 1.000 6.236 529 VAL AAA C 1
ATOM 1515 O O . VAL A 1 129 ? -10.583 1.025 8.267 1.000 6.867 529 VAL AAA O 1
ATOM 1519 N N . MET A 1 130 ? -10.490 -0.025 10.260 1.000 5.962 530 MET AAA N 1
ATOM 1520 C CA . MET A 1 130 ? -9.043 0.147 10.362 1.000 6.273 530 MET AAA CA 1
ATOM 1521 C C . MET A 1 130 ? -8.357 -0.448 9.120 1.000 6.354 530 MET AAA C 1
ATOM 1522 O O . MET A 1 130 ? -7.463 0.184 8.533 1.000 7.151 530 MET AAA O 1
ATOM 1527 N N . LEU A 1 131 ? -8.713 -1.671 8.774 1.000 6.343 531 LEU AAA N 1
ATOM 1528 C CA A LEU A 1 131 ? -8.034 -2.363 7.670 0.700 6.827 531 LEU AAA CA 1
ATOM 1529 C CA B LEU A 1 131 ? -8.096 -2.422 7.654 0.300 6.538 531 LEU AAA CA 1
ATOM 1530 C C . LEU A 1 131 ? -8.318 -1.677 6.337 1.000 6.488 531 LEU AAA C 1
ATOM 1531 O O . LEU A 1 131 ? -7.366 -1.476 5.556 1.000 6.657 531 LEU AAA O 1
ATOM 1540 N N . ILE A 1 132 ? -9.557 -1.329 6.053 1.000 6.539 532 ILE AAA N 1
ATOM 1541 C CA A ILE A 1 132 ? -9.848 -0.769 4.709 0.700 7.062 532 ILE AAA CA 1
ATOM 1542 C CA B ILE A 1 132 ? -9.846 -0.778 4.703 0.300 6.690 532 ILE AAA CA 1
ATOM 1543 C C . ILE A 1 132 ? -9.308 0.656 4.599 1.000 6.438 532 ILE AAA C 1
ATOM 1544 O O . ILE A 1 132 ? -8.923 1.061 3.505 1.000 7.034 532 ILE AAA O 1
ATOM 1553 N N A LYS A 1 133 ? -9.256 1.390 5.695 0.700 7.078 533 LYS AAA N 1
ATOM 1554 N N B LYS A 1 133 ? -9.302 1.450 5.694 0.300 6.439 533 LYS AAA N 1
ATOM 1555 C CA A LYS A 1 133 ? -8.696 2.758 5.618 0.700 7.499 533 LYS AAA CA 1
ATOM 1556 C CA B LYS A 1 133 ? -8.663 2.806 5.741 0.300 7.632 533 LYS AAA CA 1
ATOM 1557 C C A LYS A 1 133 ? -7.174 2.663 5.461 0.700 7.744 533 LYS AAA C 1
ATOM 1558 C C B LYS A 1 133 ? -7.161 2.690 5.506 0.300 7.828 533 LYS AAA C 1
ATOM 1559 O O A LYS A 1 133 ? -6.610 3.392 4.635 0.700 8.205 533 LYS AAA O 1
ATOM 1560 O O B LYS A 1 133 ? -6.614 3.454 4.708 0.300 8.410 533 LYS AAA O 1
ATOM 1571 N N . LYS A 1 134 ? -6.495 1.768 6.197 1.000 7.612 534 LYS AAA N 1
ATOM 1572 C CA A LYS A 1 134 ? -5.039 1.572 5.999 0.500 8.369 534 LYS AAA CA 1
ATOM 1573 C CA B LYS A 1 134 ? -5.034 1.590 5.999 0.200 8.111 534 LYS AAA CA 1
ATOM 1574 C CA C LYS A 1 134 ? -5.041 1.584 5.996 0.300 8.174 534 LYS AAA CA 1
ATOM 1575 C C . LYS A 1 134 ? -4.788 1.160 4.548 1.000 7.060 534 LYS AAA C 1
ATOM 1576 O O . LYS A 1 134 ? -3.854 1.644 3.916 1.000 7.744 534 LYS AAA O 1
ATOM 1592 N N . THR A 1 135 ? -5.612 0.257 4.040 1.000 6.848 535 THR AAA N 1
ATOM 1593 C CA . THR A 1 135 ? -5.447 -0.206 2.673 1.000 6.700 535 THR AAA CA 1
ATOM 1594 C C . THR A 1 135 ? -5.622 0.966 1.701 1.000 6.508 535 THR AAA C 1
ATOM 1595 O O . THR A 1 135 ? -4.830 1.136 0.781 1.000 6.991 535 THR AAA O 1
ATOM 1599 N N . ALA A 1 136 ? -6.657 1.781 1.898 1.000 6.615 536 ALA AAA N 1
ATOM 1600 C CA . ALA A 1 136 ? -6.856 2.941 1.018 1.000 7.368 536 ALA AAA CA 1
ATOM 1601 C C . ALA A 1 136 ? -5.661 3.880 1.068 1.000 7.381 536 ALA AAA C 1
ATOM 1602 O O . ALA A 1 136 ? -5.272 4.416 0.029 1.000 7.889 536 ALA AAA O 1
ATOM 1604 N N . GLU A 1 137 ? -5.084 4.093 2.247 1.000 7.327 537 GLU AAA N 1
ATOM 1605 C CA A GLU A 1 137 ? -3.889 4.955 2.359 0.900 8.177 537 GLU AAA CA 1
ATOM 1606 C CA B GLU A 1 137 ? -3.882 4.964 2.370 0.100 7.990 537 GLU AAA CA 1
ATOM 1607 C C . GLU A 1 137 ? -2.735 4.333 1.569 1.000 7.644 537 GLU AAA C 1
ATOM 1608 O O . GLU A 1 137 ? -1.965 5.044 0.921 1.000 9.205 537 GLU AAA O 1
ATOM 1619 N N . ASN A 1 138 ? -2.606 3.005 1.627 1.000 7.667 538 ASN AAA N 1
ATOM 1620 C CA A ASN A 1 138 ? -1.568 2.265 0.875 0.700 8.652 538 ASN AAA CA 1
ATOM 1621 C CA B ASN A 1 138 ? -1.505 2.393 0.869 0.300 8.266 538 ASN AAA CA 1
ATOM 1622 C C . ASN A 1 138 ? -1.799 2.387 -0.636 1.000 8.233 538 ASN AAA C 1
ATOM 1623 O O . ASN A 1 138 ? -0.833 2.519 -1.399 1.000 10.329 538 ASN AAA O 1
ATOM 1632 N N . ILE A 1 139 ? -3.042 2.298 -1.050 1.000 7.508 539 ILE AAA N 1
ATOM 1633 C CA A ILE A 1 139 ? -3.316 2.440 -2.500 0.800 7.528 539 ILE AAA CA 1
ATOM 1634 C CA B ILE A 1 139 ? -3.352 2.439 -2.503 0.200 7.697 539 ILE AAA CA 1
ATOM 1635 C C . ILE A 1 139 ? -3.142 3.905 -2.916 1.000 7.218 539 ILE AAA C 1
ATOM 1636 O O . ILE A 1 139 ? -2.709 4.131 -4.056 1.000 8.748 539 ILE AAA O 1
ATOM 1645 N N A ASP A 1 140 ? -3.419 4.886 -2.076 0.700 7.544 540 ASP AAA N 1
ATOM 1646 N N B ASP A 1 140 ? -3.377 4.859 -2.015 0.300 7.976 540 ASP AAA N 1
ATOM 1647 C CA A ASP A 1 140 ? -3.054 6.283 -2.396 0.700 7.306 540 ASP AAA CA 1
ATOM 1648 C CA B ASP A 1 140 ? -3.211 6.308 -2.288 0.300 8.401 540 ASP AAA CA 1
ATOM 1649 C C A ASP A 1 140 ? -1.563 6.357 -2.721 0.700 7.747 540 ASP AAA C 1
ATOM 1650 C C B ASP A 1 140 ? -1.730 6.594 -2.561 0.300 8.503 540 ASP AAA C 1
ATOM 1651 O O A ASP A 1 140 ? -1.169 6.969 -3.720 0.700 8.494 540 ASP AAA O 1
ATOM 1652 O O B ASP A 1 140 ? -1.438 7.327 -3.510 0.300 9.786 540 ASP AAA O 1
ATOM 1661 N N A GLU A 1 141 ? -0.746 5.704 -1.906 0.700 7.777 541 GLU AAA N 1
ATOM 1662 N N B GLU A 1 141 ? -0.822 5.998 -1.785 0.300 9.521 541 GLU AAA N 1
ATOM 1663 C CA A GLU A 1 141 ? 0.694 5.650 -2.194 0.700 7.544 541 GLU AAA CA 1
ATOM 1664 C CA B GLU A 1 141 ? 0.645 6.180 -1.955 0.300 11.215 541 GLU AAA CA 1
ATOM 1665 C C A GLU A 1 141 ? 0.930 4.929 -3.497 0.700 7.380 541 GLU AAA C 1
ATOM 1666 C C B GLU A 1 141 ? 1.063 5.613 -3.316 0.300 10.725 541 GLU AAA C 1
ATOM 1667 O O A GLU A 1 141 ? 1.709 5.422 -4.338 0.700 8.862 541 GLU AAA O 1
ATOM 1668 O O B GLU A 1 141 ? 1.883 6.276 -4.004 0.300 13.646 541 GLU AAA O 1
ATOM 1679 N N A ALA A 1 142 ? 0.368 3.744 -3.654 0.700 7.852 542 ALA AAA N 1
ATOM 1680 N N B ALA A 1 142 ? 0.498 4.463 -3.701 0.300 10.665 542 ALA AAA N 1
ATOM 1681 C CA A ALA A 1 142 ? 0.676 2.901 -4.818 0.700 8.510 542 ALA AAA CA 1
ATOM 1682 C CA B ALA A 1 142 ? 0.792 3.755 -4.968 0.300 12.322 542 ALA AAA CA 1
ATOM 1683 C C A ALA A 1 142 ? 0.225 3.526 -6.132 0.700 8.528 542 ALA AAA C 1
ATOM 1684 C C B ALA A 1 142 ? 0.262 4.549 -6.165 0.300 10.643 542 ALA AAA C 1
ATOM 1685 O O A ALA A 1 142 ? 0.874 3.305 -7.171 0.700 10.847 542 ALA AAA O 1
ATOM 1686 O O B ALA A 1 142 ? 0.966 4.600 -7.176 0.300 14.101 542 ALA AAA O 1
ATOM 1689 N N A ALA A 1 143 ? -0.845 4.300 -6.096 0.700 8.666 543 ALA AAA N 1
ATOM 1690 N N B ALA A 1 143 ? -0.932 5.132 -6.068 0.300 10.776 543 ALA AAA N 1
ATOM 1691 C CA A ALA A 1 143 ? -1.450 4.824 -7.331 0.700 9.013 543 ALA AAA CA 1
ATOM 1692 C CA B ALA A 1 143 ? -1.650 5.767 -7.194 0.300 11.125 543 ALA AAA CA 1
ATOM 1693 C C A ALA A 1 143 ? -0.945 6.226 -7.667 0.700 8.033 543 ALA AAA C 1
ATOM 1694 C C B ALA A 1 143 ? -0.969 7.085 -7.570 0.300 14.199 543 ALA AAA C 1
ATOM 1695 O O A ALA A 1 143 ? -1.284 6.732 -8.750 0.700 9.301 543 ALA AAA O 1
ATOM 1696 O O B ALA A 1 143 ? -0.923 7.421 -8.769 0.300 15.659 543 ALA AAA O 1
ATOM 1699 N N A LYS A 1 144 ? -0.145 6.857 -6.799 0.700 8.680 544 LYS AAA N 1
ATOM 1700 N N B LYS A 1 144 ? -0.444 7.789 -6.568 0.300 17.143 544 LYS AAA N 1
ATOM 1701 C CA A LYS A 1 144 ? 0.038 8.307 -6.923 0.700 8.454 544 LYS AAA CA 1
ATOM 1702 C CA B LYS A 1 144 ? 0.285 9.071 -6.741 0.300 20.189 544 LYS AAA CA 1
ATOM 1703 C C A LYS A 1 144 ? 0.713 8.661 -8.248 0.700 8.067 544 LYS AAA C 1
ATOM 1704 C C B LYS A 1 144 ? 1.306 8.910 -7.878 0.300 21.374 544 LYS AAA C 1
ATOM 1705 O O A LYS A 1 144 ? 0.390 9.704 -8.830 0.700 9.482 544 LYS AAA O 1
ATOM 1706 O O B LYS A 1 144 ? 1.699 9.940 -8.442 0.300 26.416 544 LYS AAA O 1
ATOM 1717 N N A GLU A 1 145 ? 1.677 7.860 -8.672 0.700 8.570 545 GLU AAA N 1
ATOM 1718 N N B GLU A 1 145 ? 1.660 7.675 -8.259 0.300 20.553 545 GLU AAA N 1
ATOM 1719 C CA A GLU A 1 145 ? 2.439 8.174 -9.904 0.700 9.002 545 GLU AAA CA 1
ATOM 1720 C CA B GLU A 1 145 ? 2.731 7.410 -9.260 0.300 21.236 545 GLU AAA CA 1
ATOM 1721 C C A GLU A 1 145 ? 1.954 7.381 -11.100 0.700 9.741 545 GLU AAA C 1
ATOM 1722 C C B GLU A 1 145 ? 2.229 6.708 -10.534 0.300 18.361 545 GLU AAA C 1
ATOM 1723 O O A GLU A 1 145 ? 2.612 7.440 -12.138 0.700 13.603 545 GLU AAA O 1
ATOM 1724 O O B GLU A 1 145 ? 3.121 6.238 -11.288 0.300 20.560 545 GLU AAA O 1
AT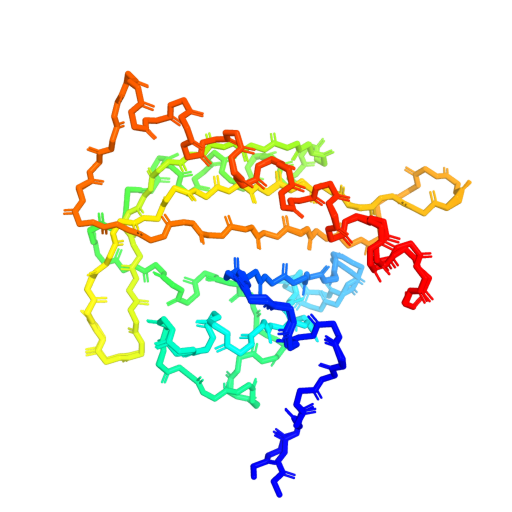OM 1735 N N A LEU A 1 146 ? 0.825 6.713 -10.996 0.700 11.071 546 LEU AAA N 1
ATOM 1736 N N B LEU A 1 146 ? 0.911 6.671 -10.821 0.300 13.975 546 LEU AAA N 1
ATOM 1737 C CA A LEU A 1 146 ? 0.392 5.956 -12.177 0.700 12.569 546 LEU AAA CA 1
ATOM 1738 C CA B LEU A 1 146 ? 0.355 5.926 -11.998 0.300 11.035 546 LEU AAA CA 1
ATOM 1739 C C A LEU A 1 146 ? 0.272 6.929 -13.347 0.700 14.227 546 LEU AAA C 1
ATOM 1740 C C B LEU A 1 146 ? -0.510 6.787 -12.936 0.300 11.314 546 LEU AAA C 1
ATOM 1741 O O A LEU A 1 146 ? 0.322 8.188 -13.167 0.700 20.509 546 LEU AAA O 1
ATOM 1742 O O B LEU A 1 146 ? -1.159 7.799 -12.647 0.300 11.429 546 LEU AAA O 1
#

B-factor: mean 11.5, std 7.16, range [4.01, 55.83]

Nearest PDB structures (foldseek):
  7ph0-assembly1_AAA  TM=1.001E+00  e=2.490E-26  Avena sativa
  2v1b-assembly1_A  TM=1.001E+00  e=1.945E-25  Avena sativa
  5djt-assembly1_A  TM=9.809E-01  e=2.935E-25  Avena sativa
  7tcd-assembly1_A  TM=9.815E-01  e=5.799E-23  synthetic construct
  5hzj-assembly2_B  TM=9.485E-01  e=4.077E-23  Homo sapiens

Secondary structure (P-SEA, 3-state):
ccccccccccccccbbbbbccccccccccccaaaaaaacccccccccccccccccccccaaaaaaaaaaaaacbbbbbbbbbbcccbbbbbbbbbbbbbbcccccccbbbbbbbcccccccaaaaaaaaaaaaaaaaaaaaaaccc

Foldseek 3Di:
DPCDADVLLAPPFFKFKFFPVAPQRFTDHTHPNVCVVQVDDPVRGGSHHPCQFDDDQWPVVQVVVVVVCVVVQHKDWDWTWTAHPVGDIWIWRKIKHFQAEPVRDGGIIMMGTDTDHDDDDDPVNVVVCVVRVVVVVVSSVVVNVD

Solvent-accessible surface area: 8324 Å² total; per-residue (Å²): 108,124,123,142,32,60,115,16,4,156,61,153,68,13,0,7,0,11,26,42,141,87,120,86,24,10,1,49,42,0,0,55,40,0,15,137,26,0,76,31,58,20,87,50,0,40,56,101,34,33,126,35,12,49,21,132,100,4,76,144,56,12,17,144,114,25,120,50,7,52,100,111,83,62,86,30,52,15,28,4,28,4,30,6,112,86,44,125,99,15,66,3,9,23,2,8,19,19,0,111,36,150,185,34,78,11,29,21,5,0,3,1,6,58,62,31,138,114,101,30,170,96,70,56,70,164,113,4,44,117,70,2,69,129,5,0,88,79,0,34,139,44,0,52,153,103